Protein AF-A0A3L6TAL3-F1 (afdb_monomer_lite)

Foldseek 3Di:
DDDDDDPDDDDDDDDDDDDDDPPPPPPPPPDPPDPPVVVVVVPVVDDADDQFPLLVVQVVCVVVVNHDLVSLVSSVVSLVVCVVVVRDDPVVSVVVVVVSQVVLVVVPLPPPVLQADQDQPPVRHRDRDNPVRRDDDDDDDQFPPPVPDQPLVRLCPRPVNCVVLVCVDPNSVVVSVVVCVVVVHDPVRD

Sequence (190 aa):
MVAVAACVAVAARGPADLAGARQRRWWPRAEAPTPPHLRREYYRLGTFHGKPSGCLMYDLAHALRKNTNELLWLACVALTDQFVHDRITNERYQAAVMELEQHINGSGNLDPSGFGSVLTLKDGTKIRASKTSRIAYEDEPRLMLLREWSLFDSMLCSSYVATKLKTWSDNGLKKLKLLLARMGFPLADC

Secondary structure (DSSP, 8-state):
------------------------------PPPPPHHHHHHHHHS-----S-HHHHHHHHHHHTT---HHHHHHHHHHHHHHHHTT-S-HHHHHHHHHHHHHHHHHTTTT-GGGS-EEEE-TTS-EEEE------------S-TTTTTS-HHHHHHH-HHHHHHHTTTSHHHHHHHHHHHHHHT--TT--

Radius of gyration: 27.07 Å; chains: 1; bounding box: 73×36×70 Å

InterPro domains:
  IPR003874 CDC45 [PF02724] (38-190)
  IPR003874 CDC45 [PTHR10507] (37-190)

pLDDT: mean 78.03, std 21.26, range [26.97, 96.69]

Structure (mmCIF, N/CA/C/O backbone):
data_AF-A0A3L6TAL3-F1
#
_entry.id   AF-A0A3L6TAL3-F1
#
loop_
_atom_site.group_PDB
_atom_site.id
_atom_site.type_symbol
_atom_site.label_atom_id
_atom_site.label_alt_id
_atom_site.label_comp_id
_atom_site.label_asym_id
_atom_site.label_entity_id
_atom_site.label_seq_id
_atom_site.pdbx_PDB_ins_code
_atom_site.Cartn_x
_atom_site.Cartn_y
_atom_site.Cartn_z
_atom_site.occupancy
_atom_site.B_iso_or_equiv
_atom_site.auth_seq_id
_atom_site.auth_comp_id
_atom_site.auth_asym_id
_atom_site.auth_atom_id
_atom_site.pdbx_PDB_model_num
ATOM 1 N N . MET A 1 1 ? 13.137 25.982 -0.276 1.00 36.00 1 MET A N 1
ATOM 2 C CA . MET A 1 1 ? 14.538 25.750 -0.692 1.00 36.00 1 MET A CA 1
ATOM 3 C C . MET A 1 1 ? 14.731 24.272 -1.005 1.00 36.00 1 MET A C 1
ATOM 5 O O . MET A 1 1 ? 15.165 23.522 -0.146 1.00 36.00 1 MET A O 1
ATOM 9 N N . VAL A 1 2 ? 14.379 23.846 -2.218 1.00 29.77 2 VAL A N 1
ATOM 10 C CA . VAL A 1 2 ? 14.734 22.518 -2.740 1.00 29.77 2 VAL A CA 1
ATOM 11 C C . VAL A 1 2 ? 15.230 22.752 -4.161 1.00 29.77 2 VAL A C 1
ATOM 13 O O . VAL A 1 2 ? 14.466 23.179 -5.022 1.00 29.77 2 VAL A O 1
ATOM 16 N N . ALA A 1 3 ? 16.535 22.592 -4.365 1.00 27.78 3 ALA A N 1
ATOM 17 C CA . ALA A 1 3 ? 17.170 22.732 -5.665 1.00 27.78 3 ALA A CA 1
ATOM 18 C C . ALA A 1 3 ? 16.948 21.439 -6.458 1.00 27.78 3 ALA A C 1
ATOM 20 O O . ALA A 1 3 ? 17.532 20.404 -6.145 1.00 27.78 3 ALA A O 1
ATOM 21 N N . VAL A 1 4 ? 16.087 21.498 -7.473 1.00 31.81 4 VAL A N 1
ATOM 22 C CA . VAL A 1 4 ? 15.941 20.443 -8.481 1.00 31.81 4 VAL A CA 1
ATOM 23 C C . VAL A 1 4 ? 16.904 20.782 -9.614 1.00 31.81 4 VAL A C 1
ATOM 25 O O . VAL A 1 4 ? 16.670 21.709 -10.386 1.00 31.81 4 VAL A O 1
ATOM 28 N N . ALA A 1 5 ? 18.025 20.069 -9.684 1.00 30.75 5 ALA A N 1
ATOM 29 C CA . ALA A 1 5 ? 18.972 20.192 -10.783 1.00 30.75 5 ALA A CA 1
ATOM 30 C C . ALA A 1 5 ? 18.389 19.519 -12.036 1.00 30.75 5 ALA A C 1
ATOM 32 O O . ALA A 1 5 ? 18.498 18.309 -12.226 1.00 30.75 5 ALA A O 1
ATOM 33 N N . ALA A 1 6 ? 17.748 20.316 -12.889 1.00 30.77 6 ALA A N 1
ATOM 34 C CA . ALA A 1 6 ? 17.377 19.927 -14.240 1.00 30.77 6 ALA A CA 1
ATOM 35 C C . ALA A 1 6 ? 18.633 19.921 -15.129 1.00 30.77 6 ALA A C 1
ATOM 37 O O . ALA A 1 6 ? 19.166 20.974 -15.474 1.00 30.77 6 ALA A O 1
ATOM 38 N N . CYS A 1 7 ? 19.117 18.739 -15.514 1.00 26.97 7 CYS A N 1
ATOM 39 C CA . CYS A 1 7 ? 20.084 18.617 -16.604 1.00 26.97 7 CYS A CA 1
ATOM 40 C C . CYS A 1 7 ? 19.349 18.735 -17.944 1.00 26.97 7 CYS A C 1
ATOM 42 O O . CYS A 1 7 ? 18.879 17.746 -18.502 1.00 26.97 7 CYS A O 1
ATOM 44 N N . VAL A 1 8 ? 19.260 19.959 -18.461 1.00 32.16 8 VAL A N 1
ATOM 45 C CA . VAL A 1 8 ? 18.930 20.227 -19.864 1.00 32.16 8 VAL A CA 1
ATOM 46 C C . VAL A 1 8 ? 20.230 20.141 -20.660 1.00 32.16 8 VAL A C 1
ATOM 48 O O . VAL A 1 8 ? 21.059 21.047 -20.616 1.00 32.16 8 VAL A O 1
ATOM 51 N N . ALA A 1 9 ? 20.432 19.039 -21.381 1.00 31.30 9 ALA A N 1
ATOM 52 C CA . ALA A 1 9 ? 21.513 18.935 -22.352 1.00 31.30 9 ALA A CA 1
ATOM 53 C C . ALA A 1 9 ? 21.110 19.682 -23.635 1.00 31.30 9 ALA A C 1
ATOM 55 O O . ALA A 1 9 ? 20.390 19.158 -24.483 1.00 31.30 9 ALA A O 1
ATOM 56 N N . VAL A 1 10 ? 21.567 20.928 -23.760 1.00 32.19 10 VAL A N 1
ATOM 57 C CA . VAL A 1 10 ? 21.543 21.693 -25.012 1.00 32.19 10 VAL A CA 1
ATOM 58 C C . VAL A 1 10 ? 22.648 21.156 -25.921 1.00 32.19 10 VAL A C 1
ATOM 60 O O . VAL A 1 10 ? 23.824 21.220 -25.573 1.00 32.19 10 VAL A O 1
ATOM 63 N N . ALA A 1 11 ? 22.287 20.654 -27.101 1.00 32.69 11 ALA A N 1
ATOM 64 C CA . ALA A 1 11 ? 23.238 20.331 -28.160 1.00 32.69 11 ALA A CA 1
ATOM 65 C C . ALA A 1 11 ? 22.845 21.070 -29.445 1.00 32.69 11 ALA A C 1
ATOM 67 O O . ALA A 1 11 ? 21.882 20.694 -30.111 1.00 32.69 11 ALA A O 1
ATOM 68 N N . ALA A 1 12 ? 23.603 22.106 -29.814 1.00 31.73 12 ALA A N 1
ATOM 69 C CA . ALA A 1 12 ? 23.515 22.716 -31.140 1.00 31.73 12 ALA A CA 1
ATOM 70 C C . ALA A 1 12 ? 24.883 23.229 -31.640 1.00 31.73 12 ALA A C 1
ATOM 72 O O . ALA A 1 12 ? 25.326 24.313 -31.287 1.00 31.73 12 ALA A O 1
ATOM 73 N N . ARG A 1 13 ? 25.497 22.380 -32.480 1.00 33.28 13 ARG A N 1
ATOM 74 C CA . ARG A 1 13 ? 26.279 22.616 -33.718 1.00 33.28 13 ARG A CA 1
ATOM 75 C C . ARG A 1 13 ? 27.410 23.667 -33.745 1.00 33.28 13 ARG A C 1
ATOM 77 O O . ARG A 1 13 ? 27.163 24.861 -33.834 1.00 33.28 13 ARG A O 1
ATOM 84 N N . GLY A 1 14 ? 28.641 23.165 -33.904 1.00 31.80 14 GLY A N 1
ATOM 85 C CA . GLY A 1 14 ? 29.763 23.829 -34.592 1.00 31.80 14 GLY A CA 1
ATOM 86 C C . GLY A 1 14 ? 30.181 23.039 -35.854 1.00 31.80 14 GLY A C 1
ATOM 87 O O . GLY A 1 14 ? 29.781 21.876 -35.973 1.00 31.80 14 GLY A O 1
ATOM 88 N N . PRO A 1 15 ? 30.897 23.659 -36.815 1.00 36.12 15 PRO A N 1
ATOM 89 C CA . PRO A 1 15 ? 30.969 23.218 -38.209 1.00 36.12 15 PRO A CA 1
ATOM 90 C C . PRO A 1 15 ? 31.960 22.076 -38.469 1.00 36.12 15 PRO A C 1
ATOM 92 O O . PRO A 1 15 ? 32.812 21.745 -37.650 1.00 36.12 15 PRO A O 1
ATOM 95 N N . ALA A 1 16 ? 31.771 21.474 -39.643 1.00 45.78 16 ALA A N 1
ATOM 96 C CA . ALA A 1 16 ? 32.536 20.376 -40.205 1.00 45.78 16 ALA A CA 1
ATOM 97 C C . ALA A 1 16 ? 33.996 20.754 -40.477 1.00 45.78 16 ALA A C 1
ATOM 99 O O . ALA A 1 16 ? 34.238 21.804 -41.057 1.00 45.78 16 ALA A O 1
ATOM 100 N N . ASP A 1 17 ? 34.918 19.838 -40.174 1.00 33.59 17 ASP A N 1
ATOM 101 C CA . ASP A 1 17 ? 36.155 19.691 -40.934 1.00 33.59 17 ASP A CA 1
ATOM 102 C C . ASP A 1 17 ? 36.618 18.230 -40.956 1.00 33.59 17 ASP A C 1
ATOM 104 O O . ASP A 1 17 ? 36.557 17.487 -39.973 1.00 33.59 17 ASP A O 1
ATOM 108 N N . LEU A 1 18 ? 37.005 17.817 -42.160 1.00 48.03 18 LEU A N 1
ATOM 109 C CA . LEU A 1 18 ? 37.356 16.469 -42.580 1.00 48.03 18 LEU A CA 1
ATOM 110 C C . LEU A 1 18 ? 38.805 16.153 -42.199 1.00 48.03 18 LEU A C 1
ATOM 112 O O . LEU A 1 18 ? 39.729 16.734 -42.757 1.00 48.03 18 LEU A O 1
ATOM 116 N N . ALA A 1 19 ? 39.019 15.152 -41.347 1.00 36.34 19 ALA A N 1
ATOM 117 C CA . ALA A 1 19 ? 40.277 14.409 -41.327 1.00 36.34 19 ALA A CA 1
ATOM 118 C C . ALA A 1 19 ? 40.052 13.009 -40.750 1.00 36.34 19 ALA A C 1
ATOM 120 O O . ALA A 1 19 ? 39.626 12.836 -39.608 1.00 36.34 19 ALA A O 1
ATOM 121 N N . GLY A 1 20 ? 40.325 11.994 -41.569 1.00 50.16 20 GLY A N 1
ATOM 122 C CA . GLY A 1 20 ? 40.233 10.595 -41.188 1.00 50.16 20 GLY A CA 1
ATOM 123 C C . GLY A 1 20 ? 41.219 10.252 -40.075 1.00 50.16 20 GLY A C 1
ATOM 124 O O . GLY A 1 20 ? 42.413 10.106 -40.311 1.00 50.16 20 GLY A O 1
ATOM 125 N N . ALA A 1 21 ? 40.699 10.041 -38.873 1.00 42.12 21 ALA A N 1
ATOM 126 C CA . ALA A 1 21 ? 41.393 9.354 -37.800 1.00 42.12 21 ALA A CA 1
ATOM 127 C C . ALA A 1 21 ? 40.466 8.253 -37.287 1.00 42.12 21 ALA A C 1
ATOM 129 O O . ALA A 1 21 ? 39.315 8.505 -36.936 1.00 42.12 21 ALA A O 1
ATOM 130 N N . ARG A 1 22 ? 40.952 7.006 -37.278 1.00 44.56 22 ARG A N 1
ATOM 131 C CA . ARG A 1 22 ? 40.245 5.865 -36.686 1.00 44.56 22 ARG A CA 1
ATOM 132 C C . ARG A 1 22 ? 39.859 6.220 -35.251 1.00 44.56 22 ARG A C 1
ATOM 134 O O . ARG A 1 22 ? 40.706 6.184 -34.359 1.00 44.56 22 ARG A O 1
ATOM 141 N N . GLN A 1 23 ? 38.581 6.525 -35.044 1.00 46.44 23 GLN A N 1
ATOM 142 C CA . GLN A 1 23 ? 37.981 6.721 -33.734 1.00 46.44 23 GLN A CA 1
ATOM 143 C C . GLN A 1 23 ? 38.086 5.386 -32.994 1.00 46.44 23 GLN A C 1
ATOM 145 O O . GLN A 1 23 ? 37.237 4.503 -33.126 1.00 46.44 23 GLN A O 1
ATOM 150 N N . ARG A 1 24 ? 39.170 5.193 -32.236 1.00 39.53 24 ARG A N 1
ATOM 151 C CA . ARG A 1 24 ? 39.189 4.173 -31.191 1.00 39.53 24 ARG A CA 1
ATOM 152 C C . ARG A 1 24 ? 37.996 4.515 -30.314 1.00 39.53 24 ARG A C 1
ATOM 154 O O . ARG A 1 24 ? 37.961 5.588 -29.721 1.00 39.53 24 ARG A O 1
ATOM 161 N N . ARG A 1 25 ? 36.974 3.662 -30.345 1.00 43.41 25 ARG A N 1
ATOM 162 C CA . ARG A 1 25 ? 35.797 3.761 -29.490 1.00 43.41 25 ARG A CA 1
ATOM 163 C C . ARG A 1 25 ? 36.321 3.780 -28.060 1.00 43.41 25 ARG A C 1
ATOM 165 O O . ARG A 1 25 ? 36.714 2.742 -27.538 1.00 43.41 25 ARG A O 1
ATOM 172 N N . TRP A 1 26 ? 36.426 4.975 -27.487 1.00 28.64 26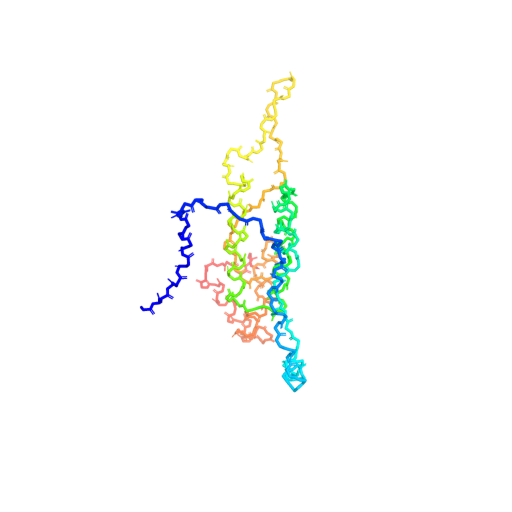 TRP A N 1
ATOM 173 C CA . TRP A 1 26 ? 36.784 5.180 -26.097 1.00 28.64 26 TRP A CA 1
ATOM 174 C C . TRP A 1 26 ? 35.672 4.525 -25.287 1.00 28.64 26 TRP A C 1
ATOM 176 O O . TRP A 1 26 ? 34.604 5.103 -25.103 1.00 28.64 26 TRP A O 1
ATOM 186 N N . TRP A 1 27 ? 35.876 3.275 -24.876 1.00 46.50 27 TRP A N 1
ATOM 187 C CA . TRP A 1 27 ? 35.130 2.764 -23.743 1.00 46.50 27 TRP A CA 1
ATOM 188 C C . TRP A 1 27 ? 35.528 3.662 -22.569 1.00 46.50 27 TRP A C 1
ATOM 190 O O . TRP A 1 27 ? 36.738 3.819 -22.352 1.00 46.50 27 TRP A O 1
ATOM 200 N N . PRO A 1 28 ? 34.582 4.323 -21.876 1.00 52.59 28 PRO A N 1
ATOM 201 C CA . PRO A 1 28 ? 34.926 5.089 -20.690 1.00 52.59 28 PRO A CA 1
ATOM 202 C C . PRO A 1 28 ? 35.757 4.177 -19.793 1.00 52.59 28 PRO A C 1
ATOM 204 O O . PRO A 1 28 ? 35.388 3.028 -19.546 1.00 52.59 28 PRO A O 1
ATOM 207 N N . ARG A 1 29 ? 36.954 4.663 -19.451 1.00 53.88 29 ARG A N 1
ATOM 208 C CA . ARG A 1 29 ? 37.953 3.967 -18.643 1.00 53.88 29 ARG A CA 1
ATOM 209 C C . ARG A 1 29 ? 37.221 3.233 -17.526 1.00 53.88 29 ARG A C 1
ATOM 211 O O . ARG A 1 29 ? 36.522 3.888 -16.760 1.00 53.88 29 ARG A O 1
ATOM 218 N N . ALA A 1 30 ? 37.350 1.903 -17.498 1.00 60.25 30 ALA A N 1
ATOM 219 C CA . ALA A 1 30 ? 36.767 1.078 -16.453 1.00 60.25 30 ALA A CA 1
ATOM 220 C C . ALA A 1 30 ? 37.072 1.743 -15.110 1.00 60.25 30 ALA A C 1
ATOM 222 O O . ALA A 1 30 ? 38.236 2.028 -14.808 1.00 60.25 30 ALA A O 1
ATOM 223 N N . GLU A 1 31 ? 36.010 2.083 -14.390 1.00 63.47 31 GLU A N 1
ATOM 224 C CA . GLU A 1 31 ? 36.067 2.660 -13.057 1.00 63.47 31 GLU A CA 1
ATOM 225 C C . GLU A 1 31 ? 37.071 1.839 -12.239 1.00 63.47 31 GLU A C 1
ATOM 227 O O . GLU A 1 31 ? 37.058 0.605 -12.309 1.00 63.47 31 GLU A O 1
ATOM 232 N N . ALA A 1 32 ? 38.022 2.507 -11.574 1.00 69.00 32 ALA A N 1
ATOM 233 C CA . ALA A 1 32 ? 39.081 1.815 -10.844 1.00 69.00 32 ALA A CA 1
ATOM 234 C C . ALA A 1 32 ? 38.453 0.738 -9.939 1.00 69.00 32 ALA A C 1
ATOM 236 O O . ALA A 1 32 ? 37.434 1.020 -9.301 1.00 69.00 32 ALA A O 1
ATOM 237 N N . PRO A 1 33 ? 39.002 -0.494 -9.895 1.00 72.94 33 PRO A N 1
ATOM 238 C CA . PRO A 1 33 ? 38.367 -1.592 -9.182 1.00 72.94 33 PRO A CA 1
ATOM 239 C C . PRO A 1 33 ? 38.125 -1.181 -7.733 1.00 72.94 33 PRO A C 1
ATOM 241 O O . PRO A 1 33 ? 39.056 -0.765 -7.038 1.00 72.94 33 PRO A O 1
ATOM 244 N N . THR A 1 34 ? 36.868 -1.275 -7.293 1.00 76.12 34 THR A N 1
ATOM 245 C CA . THR A 1 34 ? 36.487 -0.881 -5.938 1.00 76.12 34 THR A CA 1
ATOM 246 C C . THR A 1 34 ? 37.364 -1.626 -4.930 1.00 76.12 34 THR A C 1
ATOM 248 O O . THR A 1 34 ? 37.476 -2.861 -5.001 1.00 76.12 34 THR A O 1
ATOM 251 N N . PRO A 1 35 ? 38.017 -0.904 -3.999 1.00 85.00 35 PRO A N 1
ATOM 252 C CA . PRO A 1 35 ? 38.879 -1.520 -3.008 1.00 85.00 35 PRO A CA 1
ATOM 253 C C . PRO A 1 35 ? 38.191 -2.707 -2.311 1.00 85.00 35 PRO A C 1
ATOM 255 O O . PRO A 1 35 ? 37.005 -2.630 -1.975 1.00 85.00 35 PRO A O 1
ATOM 258 N N . PRO A 1 36 ? 38.895 -3.830 -2.074 1.00 83.56 36 PRO A N 1
ATOM 259 C CA . PRO A 1 36 ? 38.282 -5.053 -1.551 1.00 83.56 36 PRO A CA 1
ATOM 260 C C . PRO A 1 36 ? 37.621 -4.862 -0.178 1.00 83.56 36 PRO A C 1
ATOM 262 O O . PRO A 1 36 ? 36.653 -5.557 0.130 1.00 83.56 36 PRO A O 1
ATOM 265 N N . HIS A 1 37 ? 38.091 -3.897 0.618 1.00 86.38 37 HIS A N 1
ATOM 266 C CA . HIS A 1 37 ? 37.465 -3.537 1.888 1.00 86.38 37 HIS A CA 1
ATOM 267 C C . HIS A 1 37 ? 36.075 -2.905 1.699 1.00 86.38 37 HIS A C 1
ATOM 269 O O . HIS A 1 37 ? 35.150 -3.316 2.391 1.00 86.38 37 HIS A O 1
ATOM 275 N N . LEU A 1 38 ? 35.886 -2.027 0.704 1.00 89.56 38 LEU A N 1
ATOM 276 C CA . LEU A 1 38 ? 34.592 -1.392 0.406 1.00 89.56 38 LEU A CA 1
ATOM 277 C C . LEU A 1 38 ? 33.541 -2.403 -0.066 1.00 89.56 38 LEU A C 1
ATOM 279 O O . LEU A 1 38 ? 32.391 -2.345 0.356 1.00 89.56 38 LEU A O 1
ATOM 283 N N . ARG A 1 39 ? 33.929 -3.387 -0.890 1.00 86.88 39 ARG A N 1
ATOM 284 C CA . ARG A 1 39 ? 33.017 -4.482 -1.279 1.00 86.88 39 ARG A CA 1
ATOM 285 C C . ARG A 1 39 ? 32.582 -5.301 -0.068 1.00 86.88 39 ARG A C 1
ATOM 287 O O . ARG A 1 39 ? 31.410 -5.638 0.067 1.00 86.88 39 ARG A O 1
ATOM 294 N N . ARG A 1 40 ? 33.527 -5.617 0.821 1.00 88.88 40 ARG A N 1
ATOM 295 C CA . ARG A 1 40 ? 33.248 -6.374 2.046 1.00 88.88 40 ARG A CA 1
ATOM 296 C C . ARG A 1 40 ? 32.335 -5.601 2.994 1.00 88.88 40 ARG A C 1
ATOM 298 O O . ARG A 1 40 ? 31.490 -6.211 3.635 1.00 88.88 40 ARG A O 1
ATOM 305 N N . GLU A 1 41 ? 32.507 -4.289 3.078 1.00 91.19 41 GLU A N 1
ATOM 306 C CA . GLU A 1 41 ? 31.658 -3.402 3.870 1.00 91.19 41 GLU A CA 1
ATOM 307 C C . GLU A 1 41 ? 30.245 -3.305 3.289 1.00 91.19 41 GLU A C 1
ATOM 309 O O . GLU A 1 41 ? 29.282 -3.494 4.024 1.00 91.19 41 GLU A O 1
ATOM 314 N N . TYR A 1 42 ? 30.110 -3.164 1.967 1.00 89.31 42 TYR A N 1
ATOM 315 C CA . TYR A 1 42 ? 28.812 -3.181 1.288 1.00 89.31 42 TYR A CA 1
ATOM 316 C C . TYR A 1 42 ? 28.014 -4.462 1.579 1.00 89.31 42 TYR A C 1
ATOM 318 O O . TYR A 1 42 ? 26.873 -4.392 2.026 1.00 89.31 42 TYR A O 1
ATOM 326 N N . TYR A 1 43 ? 28.621 -5.642 1.410 1.00 90.75 43 TYR A N 1
ATOM 327 C CA . TYR A 1 43 ? 27.936 -6.914 1.683 1.00 90.75 43 TYR A CA 1
ATOM 328 C C . TYR A 1 43 ? 27.688 -7.179 3.180 1.00 90.75 43 TYR A C 1
ATOM 330 O O . TYR A 1 43 ? 26.919 -8.077 3.516 1.00 90.75 43 TYR A O 1
ATOM 338 N N . ARG A 1 44 ? 28.302 -6.409 4.091 1.00 94.44 44 ARG A N 1
ATOM 339 C CA . ARG A 1 44 ? 28.007 -6.461 5.534 1.00 94.44 44 ARG A CA 1
ATOM 340 C C . ARG A 1 44 ? 26.759 -5.673 5.929 1.00 94.44 44 ARG A C 1
ATOM 342 O O . ARG A 1 44 ? 26.261 -5.896 7.026 1.00 94.44 44 ARG A O 1
ATOM 349 N N . LEU A 1 45 ? 26.251 -4.789 5.068 1.00 91.69 45 LEU A N 1
ATOM 350 C CA . LEU A 1 45 ? 25.070 -3.966 5.359 1.00 91.69 45 LEU A CA 1
ATOM 351 C C . LEU A 1 45 ? 23.776 -4.790 5.488 1.00 91.69 45 LEU A C 1
ATOM 353 O O . LEU A 1 45 ? 22.807 -4.303 6.060 1.00 91.69 45 LEU A O 1
ATOM 357 N N . GLY A 1 46 ? 23.769 -6.037 5.006 1.00 89.94 46 GLY A N 1
ATOM 358 C CA . GLY A 1 46 ? 22.637 -6.956 5.111 1.00 89.94 46 GLY A CA 1
ATOM 359 C C . GLY A 1 46 ? 21.833 -7.070 3.818 1.00 89.94 46 GLY A C 1
ATOM 360 O O . GLY A 1 46 ? 22.318 -6.767 2.728 1.00 89.94 46 GLY A O 1
ATOM 361 N N . THR A 1 47 ? 20.605 -7.570 3.937 1.00 91.00 47 THR A N 1
ATOM 362 C CA . THR A 1 47 ? 19.702 -7.801 2.805 1.00 91.00 47 THR A CA 1
ATOM 363 C C . THR A 1 47 ? 18.679 -6.683 2.696 1.00 91.00 47 THR A C 1
ATOM 365 O O . THR A 1 47 ? 18.045 -6.322 3.685 1.00 91.00 47 THR A O 1
ATOM 368 N N . PHE A 1 48 ? 18.469 -6.190 1.480 1.00 89.62 48 PHE A N 1
ATOM 369 C CA . PHE A 1 48 ? 17.509 -5.131 1.187 1.00 89.62 48 PHE A CA 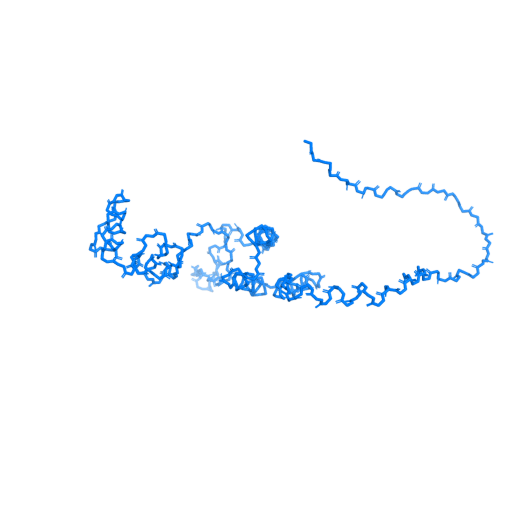1
ATOM 370 C C . PHE A 1 48 ? 16.621 -5.540 0.018 1.00 89.62 48 PHE A C 1
ATOM 372 O O . PHE A 1 48 ? 17.038 -6.305 -0.854 1.00 89.62 48 PHE A O 1
ATOM 379 N N . HIS A 1 49 ? 15.411 -4.991 -0.021 1.00 92.00 49 HIS A N 1
ATOM 380 C CA . HIS A 1 49 ? 14.503 -5.152 -1.148 1.00 92.00 49 HIS A CA 1
ATOM 381 C C . HIS A 1 49 ? 14.530 -3.902 -2.034 1.00 92.00 49 HIS A C 1
ATOM 383 O O . HIS A 1 49 ? 14.548 -2.770 -1.550 1.00 92.00 49 HIS A O 1
ATOM 389 N N . GLY A 1 50 ? 14.581 -4.125 -3.347 1.00 91.00 50 GLY A N 1
ATOM 390 C CA . GLY A 1 50 ? 14.493 -3.078 -4.364 1.00 91.00 50 GLY A CA 1
ATOM 391 C C . GLY A 1 50 ? 13.077 -2.933 -4.924 1.00 91.00 50 GLY A C 1
ATOM 392 O O . GLY A 1 50 ? 12.113 -3.395 -4.317 1.00 91.00 50 GLY A O 1
ATOM 393 N N . LYS A 1 51 ? 12.967 -2.322 -6.114 1.00 92.44 51 LYS A N 1
ATOM 394 C CA . LYS A 1 51 ? 11.700 -2.218 -6.860 1.00 92.44 51 LYS A CA 1
ATOM 395 C C . LYS A 1 51 ? 11.082 -3.621 -7.037 1.00 92.44 51 LYS A C 1
ATOM 397 O O . LYS A 1 51 ? 11.828 -4.553 -7.353 1.00 92.44 51 LYS A O 1
ATOM 402 N N . PRO A 1 52 ? 9.761 -3.796 -6.848 1.00 95.56 52 PRO A N 1
ATOM 403 C CA . PRO A 1 52 ? 9.113 -5.082 -7.063 1.00 95.56 52 PRO A CA 1
ATOM 404 C C . PRO A 1 52 ? 9.365 -5.611 -8.475 1.00 95.56 52 PRO A C 1
ATOM 406 O O . PRO A 1 52 ? 9.234 -4.877 -9.457 1.00 95.56 52 PRO A O 1
ATOM 409 N N . SER A 1 53 ? 9.670 -6.906 -8.589 1.00 94.94 53 SER A N 1
ATOM 410 C CA . SER A 1 53 ? 9.940 -7.546 -9.882 1.00 94.94 53 SER A CA 1
ATOM 411 C C . SER A 1 53 ? 8.765 -7.412 -10.854 1.00 94.94 53 SER A C 1
ATOM 413 O O . SER A 1 53 ? 8.989 -7.235 -12.046 1.00 94.94 53 SER A O 1
ATOM 415 N N . GLY A 1 54 ? 7.521 -7.434 -10.358 1.00 95.50 54 GLY A N 1
ATOM 416 C CA . GLY A 1 54 ? 6.325 -7.232 -11.184 1.00 95.50 54 GLY A CA 1
ATOM 417 C C . GLY A 1 54 ? 6.290 -5.858 -11.858 1.00 95.50 54 GLY A C 1
ATOM 418 O O . GLY A 1 54 ? 5.998 -5.774 -13.047 1.00 95.50 54 GLY A O 1
ATOM 419 N N . CYS A 1 55 ? 6.683 -4.798 -11.143 1.00 95.38 55 CYS A N 1
ATOM 420 C CA . CYS A 1 55 ? 6.781 -3.455 -11.716 1.00 95.38 55 CYS A CA 1
ATOM 421 C C . CYS A 1 55 ? 7.876 -3.387 -12.789 1.00 95.38 55 CYS A C 1
ATOM 423 O O . CYS A 1 55 ? 7.624 -2.891 -13.877 1.00 95.38 55 CYS A O 1
ATOM 425 N N . LEU A 1 56 ? 9.054 -3.976 -12.541 1.00 95.25 56 LEU A N 1
ATOM 426 C CA . LEU A 1 56 ? 10.132 -4.033 -13.541 1.00 95.25 56 LEU A CA 1
ATOM 427 C C . LEU A 1 56 ? 9.717 -4.780 -14.818 1.00 95.25 56 LEU A C 1
ATOM 429 O O . LEU A 1 56 ? 10.058 -4.365 -15.926 1.00 95.25 56 LEU A O 1
ATOM 433 N N . MET A 1 57 ? 8.987 -5.890 -14.674 1.00 95.81 57 MET A N 1
ATOM 434 C CA . MET A 1 57 ? 8.470 -6.645 -15.819 1.00 95.81 57 MET A CA 1
ATOM 435 C C . MET A 1 57 ? 7.424 -5.844 -16.596 1.00 95.81 57 MET A C 1
ATOM 437 O O . MET A 1 57 ? 7.413 -5.892 -17.827 1.00 95.81 57 MET A O 1
ATOM 441 N N . TYR A 1 58 ? 6.576 -5.084 -15.899 1.00 95.75 58 TYR A N 1
ATOM 442 C CA . TYR A 1 58 ? 5.618 -4.195 -16.543 1.00 95.75 58 TYR A CA 1
ATOM 443 C C . TYR A 1 58 ? 6.311 -3.053 -17.297 1.00 95.75 58 TYR A C 1
ATOM 445 O O . TYR A 1 58 ? 5.973 -2.817 -18.455 1.00 95.75 58 TYR A O 1
ATOM 453 N N . ASP A 1 59 ? 7.325 -2.415 -16.708 1.00 94.69 59 ASP A N 1
ATOM 454 C CA . ASP A 1 59 ? 8.112 -1.360 -17.364 1.00 94.69 59 ASP A CA 1
ATOM 455 C C . ASP A 1 59 ? 8.744 -1.873 -18.665 1.00 94.69 59 ASP A C 1
ATOM 457 O O . ASP A 1 59 ? 8.693 -1.216 -19.709 1.00 94.69 59 ASP A O 1
ATOM 461 N N . LEU A 1 60 ? 9.286 -3.095 -18.630 1.00 96.06 60 LEU A N 1
ATOM 462 C CA . LEU A 1 60 ? 9.835 -3.766 -19.806 1.00 96.06 60 LEU A CA 1
ATOM 463 C C . LEU A 1 60 ? 8.751 -4.049 -20.856 1.00 96.06 60 LEU A C 1
ATOM 465 O O . LEU A 1 60 ? 8.948 -3.765 -22.039 1.00 96.06 60 LEU A O 1
ATOM 469 N N . ALA A 1 61 ? 7.592 -4.571 -20.450 1.00 95.25 61 ALA A N 1
ATOM 470 C CA . ALA A 1 61 ? 6.471 -4.813 -21.358 1.00 95.25 61 ALA A CA 1
ATOM 471 C C . ALA A 1 61 ? 5.950 -3.509 -21.984 1.00 95.25 61 ALA A C 1
ATOM 473 O O . ALA A 1 61 ? 5.631 -3.474 -23.176 1.00 95.25 61 ALA A O 1
ATOM 474 N N . HIS A 1 62 ? 5.916 -2.424 -21.208 1.00 93.69 62 HIS A N 1
ATOM 475 C CA . HIS A 1 62 ? 5.538 -1.094 -21.665 1.00 93.69 62 HIS A CA 1
ATOM 476 C C . HIS A 1 62 ? 6.544 -0.532 -22.678 1.00 93.69 62 HIS A C 1
ATOM 478 O O . HIS A 1 62 ? 6.135 -0.040 -23.734 1.00 93.69 62 HIS A O 1
ATOM 484 N N . ALA A 1 63 ? 7.848 -0.686 -22.424 1.00 94.88 63 ALA A N 1
ATOM 485 C CA . ALA A 1 63 ? 8.905 -0.308 -23.364 1.00 94.88 63 ALA A CA 1
ATOM 486 C C . ALA A 1 63 ? 8.808 -1.080 -24.693 1.00 94.88 63 ALA A C 1
ATOM 488 O O . ALA A 1 63 ? 9.026 -0.511 -25.762 1.00 94.88 63 ALA A O 1
ATOM 489 N N . LEU A 1 64 ? 8.407 -2.354 -24.643 1.00 95.69 64 LEU A N 1
ATOM 490 C CA . LEU A 1 64 ? 8.164 -3.192 -25.824 1.00 95.69 64 LEU A CA 1
ATOM 491 C C . LEU A 1 64 ? 6.792 -2.966 -26.482 1.00 95.69 64 LEU A C 1
ATOM 493 O O . LEU A 1 64 ? 6.478 -3.657 -27.452 1.00 95.69 64 LEU A O 1
ATOM 497 N N . ARG A 1 65 ? 5.970 -2.034 -25.971 1.00 90.19 65 ARG A N 1
ATOM 498 C CA . ARG A 1 65 ? 4.582 -1.781 -26.417 1.00 90.19 65 ARG A CA 1
ATOM 499 C C . ARG A 1 65 ? 3.681 -3.026 -26.371 1.00 90.19 65 ARG A C 1
ATOM 501 O O . ARG A 1 65 ? 2.752 -3.159 -27.162 1.00 90.19 65 ARG A O 1
ATOM 508 N N . LYS A 1 66 ? 3.957 -3.941 -25.440 1.00 90.81 66 LYS A N 1
ATOM 509 C CA . LYS A 1 66 ? 3.185 -5.167 -25.174 1.00 90.81 66 LYS A CA 1
ATOM 510 C C . LYS A 1 66 ? 2.537 -5.129 -23.785 1.00 90.81 66 LYS A C 1
ATOM 512 O O . LYS A 1 66 ? 2.411 -6.158 -23.129 1.00 90.81 66 LYS A O 1
ATOM 517 N N . ASN A 1 67 ? 2.171 -3.943 -23.304 1.00 86.38 67 ASN A N 1
ATOM 518 C CA . ASN A 1 67 ? 1.528 -3.783 -22.006 1.00 86.38 67 ASN A CA 1
ATOM 519 C C . ASN A 1 67 ? 0.050 -4.191 -22.076 1.00 86.38 67 ASN A C 1
ATOM 521 O O . ASN A 1 67 ? -0.736 -3.609 -22.819 1.00 86.38 67 ASN A O 1
ATOM 525 N N . THR A 1 68 ? -0.326 -5.188 -21.280 1.00 89.12 68 THR A N 1
ATOM 526 C CA . THR A 1 68 ? -1.714 -5.628 -21.099 1.00 89.12 68 THR A CA 1
ATOM 527 C C . THR A 1 68 ? -2.217 -5.217 -19.717 1.00 89.12 68 THR A C 1
ATOM 529 O O . THR A 1 68 ? -1.423 -4.955 -18.810 1.00 89.12 68 THR A O 1
ATOM 532 N N . ASN A 1 69 ? -3.541 -5.180 -19.539 1.00 89.00 69 ASN A N 1
ATOM 533 C CA . ASN A 1 69 ? -4.123 -4.839 -18.240 1.00 89.00 69 ASN A CA 1
ATOM 534 C C . ASN A 1 69 ? -3.812 -5.900 -17.168 1.00 89.00 69 ASN A C 1
ATOM 536 O O . ASN A 1 69 ? -3.614 -5.586 -16.002 1.00 89.00 69 ASN A O 1
ATOM 540 N N . GLU A 1 70 ? -3.674 -7.161 -17.579 1.00 90.31 70 GLU A N 1
ATOM 541 C CA . GLU A 1 70 ? -3.248 -8.253 -16.700 1.00 90.31 70 GLU A CA 1
ATOM 542 C C . GLU A 1 70 ? -1.835 -8.026 -16.151 1.00 90.31 70 GLU A C 1
ATOM 544 O O . GLU A 1 70 ? -1.606 -8.187 -14.956 1.00 90.31 70 GLU A O 1
ATOM 549 N N . LEU A 1 71 ? -0.889 -7.594 -16.994 1.00 92.56 71 LEU A N 1
ATOM 550 C CA . LEU A 1 71 ? 0.470 -7.281 -16.546 1.00 92.56 71 LEU A CA 1
ATOM 551 C C . LEU A 1 71 ? 0.490 -6.077 -15.597 1.00 92.56 71 LEU A C 1
ATOM 553 O O . LEU A 1 71 ? 1.263 -6.073 -14.640 1.00 92.56 71 LEU A O 1
ATOM 557 N N . LEU A 1 72 ? -0.369 -5.081 -15.841 1.00 92.50 72 LEU A N 1
ATOM 558 C CA . LEU A 1 72 ? -0.530 -3.931 -14.949 1.00 92.50 72 LEU A CA 1
ATOM 559 C C . LEU A 1 72 ? -1.069 -4.370 -13.581 1.00 92.50 72 LEU A C 1
ATOM 561 O O . LEU A 1 72 ? -0.511 -3.997 -12.552 1.00 92.50 72 LEU A O 1
ATOM 565 N N . TRP A 1 73 ? -2.087 -5.233 -13.566 1.00 93.50 73 TRP A N 1
ATOM 566 C CA . TRP A 1 73 ? -2.630 -5.801 -12.333 1.00 93.50 73 TRP A CA 1
ATOM 567 C C . TRP A 1 73 ? -1.585 -6.602 -11.553 1.00 93.50 73 TRP A C 1
ATOM 569 O O . TRP A 1 73 ? -1.422 -6.407 -10.350 1.00 93.50 73 TRP A O 1
ATOM 579 N N . LEU A 1 74 ? -0.821 -7.463 -12.231 1.00 94.81 74 LEU A N 1
ATOM 580 C CA . LEU A 1 74 ? 0.251 -8.237 -11.598 1.00 94.81 74 LEU A CA 1
ATOM 581 C C . LEU A 1 74 ? 1.342 -7.335 -11.000 1.00 94.81 74 LEU A C 1
ATOM 583 O O . LEU A 1 74 ? 1.900 -7.668 -9.954 1.00 94.81 74 LEU A O 1
ATOM 587 N N . ALA A 1 75 ? 1.623 -6.181 -11.613 1.00 96.19 75 ALA A N 1
ATOM 588 C CA . ALA A 1 75 ? 2.522 -5.186 -11.034 1.00 96.19 75 ALA A CA 1
ATOM 589 C C . ALA A 1 75 ? 1.946 -4.566 -9.748 1.00 96.19 75 ALA A C 1
ATOM 591 O O . ALA A 1 75 ? 2.669 -4.472 -8.754 1.00 96.19 75 ALA A O 1
ATOM 592 N N . CYS A 1 76 ? 0.653 -4.218 -9.726 1.00 95.00 76 CYS A N 1
ATOM 593 C CA . CYS A 1 76 ? -0.035 -3.749 -8.517 1.00 95.00 76 CYS A CA 1
ATOM 594 C C . CYS A 1 76 ? 0.012 -4.797 -7.390 1.00 95.00 76 CYS A C 1
ATOM 596 O O . CYS A 1 76 ? 0.337 -4.469 -6.246 1.00 95.00 76 CYS A O 1
ATOM 598 N N . VAL A 1 77 ? -0.246 -6.070 -7.706 1.00 95.62 77 VAL A N 1
ATOM 599 C CA . VAL A 1 77 ? -0.177 -7.178 -6.736 1.00 95.62 77 VAL A CA 1
ATOM 600 C C . VAL A 1 77 ? 1.248 -7.361 -6.202 1.00 95.62 77 VAL A C 1
ATOM 602 O O . VAL A 1 77 ? 1.445 -7.499 -5.000 1.00 95.62 77 VAL A O 1
ATOM 605 N N . ALA A 1 78 ? 2.269 -7.299 -7.059 1.00 96.69 78 ALA A N 1
ATOM 606 C CA . ALA A 1 78 ? 3.660 -7.418 -6.617 1.00 96.69 78 ALA A CA 1
ATOM 607 C C . ALA A 1 78 ? 4.103 -6.250 -5.716 1.00 96.69 78 ALA A C 1
ATOM 609 O O . ALA A 1 78 ? 4.868 -6.451 -4.770 1.00 96.69 78 ALA A O 1
ATOM 610 N N . LEU A 1 79 ? 3.638 -5.029 -6.002 1.00 96.38 79 LEU A N 1
ATOM 611 C CA . LEU A 1 79 ? 3.916 -3.860 -5.169 1.00 96.38 79 LEU A CA 1
ATOM 612 C C . LEU A 1 79 ? 3.242 -3.977 -3.798 1.00 96.38 79 LEU A C 1
ATOM 614 O O . LEU A 1 79 ? 3.875 -3.725 -2.772 1.00 96.38 79 LEU A O 1
ATOM 618 N N . THR A 1 80 ? 1.972 -4.381 -3.780 1.00 94.38 80 THR A N 1
ATOM 619 C CA . THR A 1 80 ? 1.211 -4.565 -2.538 1.00 94.38 80 THR A CA 1
ATOM 620 C C . THR A 1 80 ? 1.742 -5.730 -1.704 1.00 94.38 80 THR A C 1
ATOM 622 O O . THR A 1 80 ? 1.818 -5.587 -0.488 1.00 94.38 80 THR A O 1
ATOM 625 N N . ASP A 1 81 ? 2.223 -6.820 -2.315 1.00 95.12 81 ASP A N 1
ATOM 626 C CA . ASP A 1 81 ? 2.910 -7.912 -1.605 1.00 95.12 81 ASP A CA 1
ATOM 627 C C . ASP A 1 81 ? 4.119 -7.400 -0.815 1.00 95.12 81 ASP A C 1
ATOM 629 O O . ASP A 1 81 ? 4.230 -7.636 0.389 1.00 95.12 81 ASP A O 1
ATOM 633 N N . GLN A 1 82 ? 5.016 -6.651 -1.464 1.00 95.06 82 GLN A N 1
ATOM 634 C CA . GLN A 1 82 ? 6.177 -6.087 -0.773 1.00 95.06 82 GLN A CA 1
ATOM 635 C C . GLN A 1 82 ? 5.774 -5.121 0.340 1.00 95.06 82 GLN A C 1
ATOM 637 O O . GLN A 1 82 ? 6.453 -5.049 1.366 1.00 95.06 82 GLN A O 1
ATOM 642 N N . PHE A 1 83 ? 4.684 -4.386 0.128 1.00 93.50 83 PHE A N 1
ATOM 643 C CA . PHE A 1 83 ? 4.172 -3.430 1.089 1.00 93.50 83 PHE A CA 1
ATOM 644 C C . PHE A 1 83 ? 3.592 -4.100 2.342 1.00 93.50 83 PHE A C 1
ATOM 646 O O . PHE A 1 83 ? 3.929 -3.710 3.455 1.00 93.50 83 PHE A O 1
ATOM 653 N N . VAL A 1 84 ? 2.765 -5.135 2.171 1.00 91.62 84 VAL A N 1
ATOM 654 C CA . VAL A 1 84 ? 2.147 -5.890 3.275 1.00 91.62 84 VAL A CA 1
ATOM 655 C C . VAL A 1 84 ? 3.194 -6.631 4.109 1.00 91.62 84 VAL A C 1
ATOM 657 O O . VAL A 1 84 ? 3.034 -6.758 5.318 1.00 91.62 84 VAL A O 1
ATOM 660 N N . HIS A 1 85 ? 4.284 -7.080 3.485 1.00 92.19 85 HIS A N 1
ATOM 661 C CA . HIS A 1 85 ? 5.392 -7.748 4.171 1.00 92.19 85 HIS A CA 1
ATOM 662 C C . HIS A 1 85 ? 6.429 -6.784 4.776 1.00 92.19 85 HIS A C 1
ATOM 664 O O . HIS A 1 85 ? 7.519 -7.232 5.133 1.00 92.19 85 HIS A O 1
ATOM 670 N N . ASP A 1 86 ? 6.141 -5.477 4.840 1.00 92.06 86 ASP A N 1
ATOM 671 C CA . ASP A 1 86 ? 7.043 -4.435 5.359 1.00 92.06 86 ASP A CA 1
ATOM 672 C C . ASP A 1 86 ? 8.449 -4.448 4.711 1.00 92.06 86 ASP A C 1
ATOM 674 O O . ASP A 1 86 ? 9.444 -4.019 5.298 1.00 92.06 86 ASP A O 1
ATOM 678 N N . ARG A 1 87 ? 8.556 -4.933 3.464 1.00 93.25 87 ARG A N 1
ATOM 679 C CA . ARG A 1 87 ? 9.829 -5.012 2.718 1.00 93.25 87 ARG A CA 1
ATOM 680 C C . ARG A 1 87 ? 10.230 -3.676 2.101 1.00 93.25 87 ARG A C 1
ATOM 682 O O . ARG A 1 87 ? 11.393 -3.487 1.747 1.00 93.25 87 ARG A O 1
ATOM 689 N N . ILE A 1 88 ? 9.272 -2.764 1.951 1.00 94.19 88 ILE A N 1
ATOM 690 C CA . ILE A 1 88 ? 9.465 -1.421 1.403 1.00 94.19 88 ILE A CA 1
ATOM 691 C C . ILE A 1 88 ? 8.897 -0.369 2.354 1.00 94.19 88 ILE A C 1
ATOM 693 O O . ILE A 1 88 ? 7.915 -0.599 3.056 1.00 94.19 88 ILE A O 1
ATOM 697 N N . THR A 1 89 ? 9.511 0.813 2.365 1.00 93.56 89 THR A N 1
ATOM 698 C CA . THR A 1 89 ? 9.015 1.942 3.157 1.00 93.56 89 THR A CA 1
ATOM 699 C C . THR A 1 89 ? 7.746 2.529 2.544 1.00 93.56 89 THR A C 1
ATOM 701 O O . THR A 1 89 ? 7.515 2.421 1.337 1.00 93.56 89 THR A O 1
ATOM 704 N N . ASN A 1 90 ? 6.945 3.216 3.366 1.00 92.19 90 ASN A N 1
ATOM 705 C CA . ASN A 1 90 ? 5.742 3.912 2.898 1.00 92.19 90 ASN A CA 1
ATOM 706 C C . ASN A 1 90 ? 6.069 4.910 1.773 1.00 92.19 90 ASN A C 1
ATOM 708 O O . ASN A 1 90 ? 5.402 4.910 0.750 1.00 92.19 90 ASN A O 1
ATOM 712 N N . GLU A 1 91 ? 7.161 5.667 1.900 1.00 94.69 91 GLU A N 1
ATOM 713 C CA . GLU A 1 91 ? 7.613 6.618 0.873 1.00 94.69 91 GLU A CA 1
ATOM 714 C C . GLU A 1 91 ? 7.873 5.949 -0.485 1.00 94.69 91 GLU A C 1
ATOM 716 O O . GLU A 1 91 ? 7.425 6.439 -1.520 1.00 94.69 91 GLU A O 1
ATOM 721 N N . ARG A 1 92 ? 8.560 4.797 -0.491 1.00 94.25 92 ARG A N 1
ATOM 722 C CA . ARG A 1 92 ? 8.836 4.041 -1.724 1.00 94.25 92 ARG A CA 1
ATOM 723 C C . ARG A 1 92 ? 7.566 3.443 -2.317 1.00 94.25 92 ARG A C 1
ATOM 725 O O . ARG A 1 92 ? 7.435 3.409 -3.536 1.00 94.25 92 ARG A O 1
ATOM 732 N N . TYR A 1 93 ? 6.647 2.993 -1.467 1.00 94.56 93 TYR A N 1
ATOM 733 C CA . TYR A 1 93 ? 5.340 2.512 -1.897 1.00 94.56 93 TYR A CA 1
ATOM 734 C C . TYR A 1 93 ? 4.535 3.620 -2.576 1.00 94.56 93 TYR A C 1
ATOM 736 O O . TYR A 1 93 ? 4.099 3.426 -3.703 1.00 94.56 93 TYR A O 1
ATOM 744 N N . GLN A 1 94 ? 4.417 4.796 -1.952 1.00 94.44 94 GLN A N 1
ATOM 745 C CA . GLN A 1 94 ? 3.692 5.934 -2.527 1.00 94.44 94 GLN A CA 1
ATOM 746 C C . GLN A 1 94 ? 4.283 6.367 -3.872 1.00 94.44 94 GLN A C 1
ATOM 748 O O . GLN A 1 94 ? 3.547 6.550 -4.835 1.00 94.44 94 GLN A O 1
ATOM 753 N N . ALA A 1 95 ? 5.613 6.443 -3.978 1.00 94.75 95 ALA A N 1
ATOM 754 C CA . ALA A 1 95 ? 6.271 6.767 -5.243 1.00 94.75 95 ALA A CA 1
ATOM 755 C C . ALA A 1 95 ? 5.951 5.748 -6.356 1.00 94.75 95 ALA A C 1
ATOM 757 O O . ALA A 1 95 ? 5.680 6.137 -7.489 1.00 94.75 95 ALA A O 1
ATOM 758 N N . ALA A 1 96 ? 5.947 4.450 -6.036 1.00 94.31 96 ALA A N 1
ATOM 759 C CA . ALA A 1 96 ? 5.605 3.399 -6.995 1.00 94.31 96 ALA A CA 1
ATOM 760 C C . ALA A 1 96 ? 4.103 3.373 -7.340 1.00 94.31 96 ALA A C 1
ATOM 762 O O . ALA A 1 96 ? 3.743 3.090 -8.480 1.00 94.31 96 ALA A O 1
ATOM 763 N N . VAL A 1 97 ? 3.226 3.694 -6.383 1.00 94.62 97 VAL A N 1
ATOM 764 C CA . VAL A 1 97 ? 1.784 3.852 -6.625 1.00 94.62 97 VAL A CA 1
ATOM 765 C C . VAL A 1 97 ? 1.532 4.988 -7.612 1.00 94.62 97 VAL A C 1
ATOM 767 O O . VAL A 1 97 ? 0.806 4.772 -8.574 1.00 94.62 97 VAL A O 1
ATOM 770 N N . MET A 1 98 ? 2.185 6.144 -7.446 1.00 94.19 98 MET A N 1
ATOM 771 C CA . MET A 1 98 ? 2.066 7.268 -8.387 1.00 94.19 98 MET A CA 1
ATOM 772 C C . MET A 1 98 ? 2.499 6.887 -9.814 1.00 94.19 98 MET A C 1
ATOM 774 O O . MET A 1 98 ? 1.862 7.283 -10.789 1.00 94.19 98 MET A O 1
ATOM 778 N N . GLU A 1 99 ? 3.565 6.092 -9.952 1.00 93.88 99 GLU A N 1
ATOM 779 C CA . GLU A 1 99 ? 4.024 5.574 -11.250 1.00 93.88 99 GLU A CA 1
ATOM 780 C C . GLU A 1 99 ? 2.978 4.638 -11.886 1.00 93.88 99 GLU A C 1
ATOM 782 O O . GLU A 1 99 ? 2.621 4.790 -13.057 1.00 93.88 99 GLU A O 1
ATOM 787 N N . LEU A 1 100 ? 2.425 3.697 -11.112 1.00 92.94 100 LEU A N 1
ATOM 788 C CA . LEU A 1 100 ? 1.378 2.788 -11.590 1.00 92.94 100 LEU A CA 1
ATOM 789 C C . LEU A 1 100 ? 0.072 3.522 -11.918 1.00 92.94 100 LEU A C 1
ATOM 791 O O . LEU A 1 100 ? -0.577 3.188 -12.908 1.00 92.94 100 LEU A O 1
ATOM 795 N N . GLU A 1 101 ? -0.295 4.542 -11.146 1.00 91.81 101 GLU A N 1
ATOM 796 C CA . GLU A 1 101 ? -1.467 5.381 -11.400 1.00 91.81 101 GLU A CA 1
ATOM 797 C C . GLU A 1 101 ? -1.366 6.071 -12.766 1.00 91.81 101 GLU A C 1
ATOM 799 O O . GLU A 1 101 ? -2.312 6.045 -13.557 1.00 91.81 101 GLU A O 1
ATOM 804 N N . GLN A 1 102 ? -0.187 6.597 -13.112 1.00 91.19 102 GLN A N 1
ATOM 805 C CA . GLN A 1 102 ? 0.060 7.166 -14.437 1.00 91.19 102 GLN A CA 1
ATOM 806 C C . GLN A 1 102 ? -0.179 6.134 -15.554 1.00 91.19 102 GLN A C 1
ATOM 808 O O . GLN A 1 102 ? -0.753 6.463 -16.598 1.00 91.19 102 GLN A O 1
ATOM 813 N N . HIS A 1 103 ? 0.212 4.876 -15.341 1.00 90.56 103 HIS A N 1
ATOM 814 C CA . HIS A 1 103 ? -0.045 3.795 -16.292 1.00 90.56 103 HIS A CA 1
ATOM 815 C C . HIS A 1 103 ? -1.525 3.393 -16.373 1.00 90.56 103 HIS A C 1
ATOM 817 O O . HIS A 1 103 ? -2.011 3.111 -17.473 1.00 90.56 103 HIS A O 1
ATOM 823 N N . ILE A 1 104 ? -2.255 3.399 -15.255 1.00 89.25 104 ILE A N 1
ATOM 824 C CA . ILE A 1 104 ? -3.708 3.152 -15.209 1.00 89.25 104 ILE A CA 1
ATOM 825 C C . ILE A 1 104 ? -4.450 4.241 -15.992 1.00 89.25 104 ILE A C 1
ATOM 827 O O . ILE A 1 104 ? -5.270 3.937 -16.863 1.00 89.25 104 ILE A O 1
ATOM 831 N N . ASN A 1 105 ? -4.094 5.504 -15.759 1.00 86.94 105 ASN A N 1
ATOM 832 C CA . ASN A 1 105 ? -4.698 6.653 -16.429 1.00 86.94 105 ASN A CA 1
ATOM 833 C C . ASN A 1 105 ? -4.378 6.666 -17.935 1.00 86.94 105 ASN A C 1
ATOM 835 O O . ASN A 1 105 ? -5.250 6.944 -18.756 1.00 86.94 105 ASN A O 1
ATOM 839 N N . GLY A 1 106 ? -3.152 6.294 -18.321 1.00 83.25 106 GLY A N 1
ATOM 840 C CA . GLY A 1 106 ? -2.711 6.246 -19.721 1.00 83.25 106 GLY A CA 1
ATOM 841 C C . GLY A 1 106 ? -3.205 5.044 -20.539 1.00 83.25 106 GLY A C 1
ATOM 842 O O . GLY A 1 106 ? -3.041 5.038 -21.756 1.00 83.25 106 GLY A O 1
ATOM 843 N N . SER A 1 107 ? -3.796 4.024 -19.909 1.00 77.31 107 SER A N 1
ATOM 844 C CA . SER A 1 107 ? -4.256 2.789 -20.575 1.00 77.31 107 SER A CA 1
ATOM 845 C C . SER A 1 107 ? -5.741 2.799 -20.968 1.00 77.31 107 SER A C 1
ATOM 847 O O . SER A 1 107 ? -6.254 1.789 -21.447 1.00 77.31 107 SER A O 1
ATOM 849 N N . GLY A 1 108 ? -6.435 3.933 -20.808 1.00 70.00 108 GLY A N 1
ATOM 850 C CA . GLY A 1 108 ? -7.845 4.075 -21.195 1.00 70.00 108 GLY A CA 1
ATOM 851 C C . GLY A 1 108 ? -8.834 3.428 -20.217 1.00 70.00 108 GLY A C 1
ATOM 852 O O . GLY A 1 108 ? -9.999 3.242 -20.554 1.00 70.00 108 GLY A O 1
ATOM 853 N N . ASN A 1 109 ? -8.402 3.103 -18.990 1.00 65.88 109 ASN A N 1
ATOM 854 C CA . ASN A 1 109 ? -9.280 2.582 -17.930 1.00 65.88 109 ASN A CA 1
ATOM 855 C C . ASN A 1 109 ? -10.317 3.616 -17.426 1.00 65.88 109 ASN A C 1
ATOM 857 O O . ASN A 1 109 ? -11.271 3.257 -16.728 1.00 65.88 109 ASN A O 1
ATOM 861 N N . LEU A 1 110 ? -10.132 4.897 -17.764 1.00 57.84 110 LEU A N 1
ATOM 862 C CA . LEU A 1 110 ? -10.946 6.016 -17.287 1.00 57.84 110 LEU A CA 1
ATOM 863 C C . LEU A 1 110 ? -12.156 6.344 -18.168 1.00 57.84 110 LEU A C 1
ATOM 865 O O . LEU A 1 110 ? -12.989 7.134 -17.730 1.00 57.84 110 LEU A O 1
ATOM 869 N N . ASP A 1 111 ? -12.282 5.765 -19.368 1.00 56.56 111 ASP A N 1
ATOM 870 C CA . ASP A 1 111 ? -13.409 6.063 -20.257 1.00 56.56 111 ASP A CA 1
ATOM 871 C C . ASP A 1 111 ? -14.744 5.711 -19.562 1.00 56.56 111 ASP A C 1
ATOM 873 O O . ASP A 1 111 ? -15.029 4.528 -19.342 1.00 56.56 111 ASP A O 1
ATOM 877 N N . PRO A 1 112 ? -15.609 6.697 -19.232 1.00 52.56 112 PRO A N 1
ATOM 878 C CA . PRO A 1 112 ? -16.908 6.442 -18.595 1.00 52.56 112 PRO A CA 1
ATOM 879 C C . PRO A 1 112 ? -17.870 5.702 -19.537 1.00 52.56 112 PRO A C 1
ATOM 881 O O . PRO A 1 112 ? -18.832 5.070 -19.105 1.00 52.56 112 PRO A O 1
ATOM 884 N N . SER A 1 113 ? -17.587 5.759 -20.842 1.00 51.22 113 SER A N 1
ATOM 885 C CA . SER A 1 113 ? -18.218 4.969 -21.902 1.00 51.22 113 SER A CA 1
ATOM 886 C C . SER A 1 113 ? -17.815 3.487 -21.870 1.00 51.22 113 SER A C 1
ATOM 888 O O . SER A 1 113 ? -18.431 2.674 -22.555 1.00 51.22 113 SER A O 1
ATOM 890 N N . GLY A 1 114 ? -16.849 3.109 -21.026 1.00 47.12 114 GLY A N 1
ATOM 891 C CA . GLY A 1 114 ? -16.431 1.741 -20.718 1.00 47.12 114 GLY A CA 1
ATOM 892 C C . GLY A 1 114 ? -17.433 0.936 -19.885 1.00 47.12 114 GLY A C 1
ATOM 893 O O . GLY A 1 114 ? -17.074 -0.113 -19.348 1.00 47.12 114 GLY A O 1
ATOM 894 N N . PHE A 1 115 ? -18.697 1.372 -19.802 1.00 44.94 115 PHE A N 1
ATOM 895 C CA . PHE A 1 115 ? -19.827 0.569 -19.321 1.00 44.94 115 PHE A CA 1
ATOM 896 C C . PHE A 1 115 ? -20.188 -0.515 -20.356 1.00 44.94 115 PHE A C 1
ATOM 898 O O . PHE A 1 115 ? -21.289 -0.571 -20.901 1.00 44.94 115 PHE A O 1
ATOM 905 N N . GLY A 1 116 ? -19.206 -1.363 -20.653 1.00 50.69 116 GLY A N 1
ATOM 906 C CA . GLY A 1 116 ? -19.231 -2.354 -21.711 1.00 50.69 116 GLY A CA 1
ATOM 907 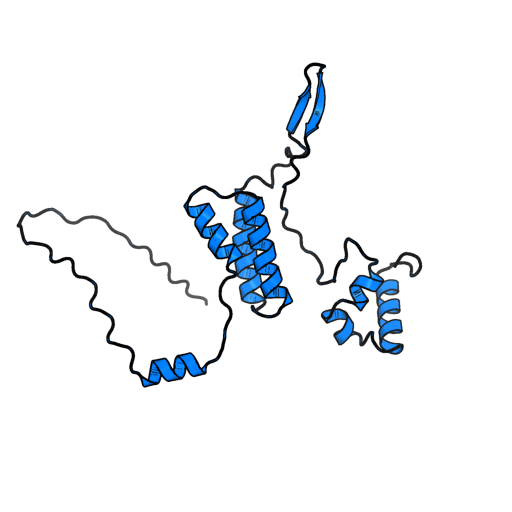C C . GLY A 1 116 ? -19.270 -1.751 -23.113 1.00 50.69 116 GLY A C 1
ATOM 908 O O . GLY A 1 116 ? -19.939 -0.759 -23.389 1.00 50.69 116 GLY A O 1
ATOM 909 N N . SER A 1 117 ? -18.588 -2.399 -24.056 1.00 51.19 117 SER A N 1
ATOM 910 C CA . SER A 1 117 ? -18.966 -2.189 -25.450 1.00 51.19 117 SER A CA 1
ATOM 911 C C . SER A 1 117 ? -20.415 -2.656 -25.566 1.00 51.19 117 SER A C 1
ATOM 913 O O . SER A 1 117 ? -20.725 -3.806 -25.243 1.00 51.19 117 SER A O 1
ATOM 915 N N . VAL A 1 118 ? -21.318 -1.749 -25.931 1.00 55.50 118 VAL A N 1
ATOM 916 C CA . VAL A 1 118 ? -22.689 -2.120 -26.264 1.00 55.50 118 VAL A CA 1
ATOM 917 C C . VAL A 1 118 ? -22.616 -2.879 -27.582 1.00 55.50 118 VAL A C 1
ATOM 919 O O . VAL A 1 118 ? -22.603 -2.290 -28.661 1.00 55.50 118 VAL A O 1
ATOM 922 N N . LEU A 1 119 ? -22.508 -4.201 -27.489 1.00 57.81 119 LEU A N 1
ATOM 923 C CA . LEU A 1 119 ? -22.576 -5.072 -28.644 1.00 57.81 119 LEU A CA 1
ATOM 924 C C . LEU A 1 119 ? -24.039 -5.120 -29.062 1.00 57.81 119 LEU A C 1
ATOM 926 O O . LEU A 1 119 ? -24.905 -5.557 -28.304 1.00 57.81 119 LEU A O 1
ATOM 930 N N . THR A 1 120 ? -24.323 -4.625 -30.260 1.00 67.38 120 THR A N 1
ATOM 931 C CA . THR A 1 120 ? -25.651 -4.781 -30.848 1.00 67.38 120 THR A CA 1
ATOM 932 C C . THR A 1 120 ? -25.656 -6.137 -31.533 1.00 67.38 120 THR A C 1
ATOM 934 O O . THR A 1 120 ? -24.949 -6.338 -32.521 1.00 67.38 120 THR A O 1
ATOM 937 N N . LEU A 1 121 ? -26.377 -7.099 -30.959 1.00 72.19 121 LEU A N 1
ATOM 938 C CA . LEU A 1 121 ? -26.576 -8.396 -31.589 1.00 72.19 121 LEU A CA 1
ATOM 939 C C . LEU A 1 121 ? -27.378 -8.200 -32.889 1.00 72.19 121 LEU A C 1
ATOM 941 O O . LEU A 1 121 ? -28.078 -7.203 -33.055 1.00 72.19 121 LEU A O 1
ATOM 945 N N . LYS A 1 122 ? -27.291 -9.163 -33.805 1.00 73.69 122 LYS A N 1
ATOM 946 C CA . LYS A 1 122 ? -28.003 -9.189 -35.099 1.00 73.69 122 LYS A CA 1
ATOM 947 C C . LYS A 1 122 ? -29.528 -8.975 -34.996 1.00 73.69 122 LYS A C 1
ATOM 949 O O . LYS A 1 122 ? -30.115 -8.477 -35.947 1.00 73.69 122 LYS A O 1
ATOM 954 N N . ASP A 1 123 ? -30.115 -9.213 -33.822 1.00 73.56 123 ASP A N 1
ATOM 955 C CA . ASP A 1 123 ? -31.534 -8.971 -33.513 1.00 73.56 123 ASP A CA 1
ATOM 956 C C . ASP A 1 123 ? -31.813 -7.571 -32.914 1.00 73.56 123 ASP A C 1
ATOM 958 O O . ASP A 1 123 ? -32.874 -7.315 -32.350 1.00 73.56 123 ASP A O 1
ATOM 962 N N . GLY A 1 124 ? -30.849 -6.645 -32.966 1.00 73.44 124 GLY A N 1
ATOM 963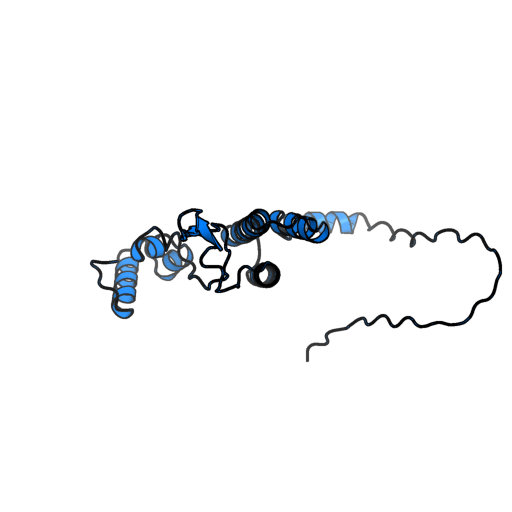 C CA . GLY A 1 124 ? -30.977 -5.283 -32.426 1.00 73.44 124 GLY A CA 1
ATOM 964 C C . GLY A 1 124 ? -30.841 -5.178 -30.900 1.00 73.44 124 GLY A C 1
ATOM 965 O O . GLY A 1 124 ? -30.843 -4.073 -30.352 1.00 73.44 124 GLY A O 1
ATOM 966 N N . THR A 1 125 ? -30.679 -6.299 -30.190 1.00 77.69 125 THR A N 1
ATOM 967 C CA . THR A 1 125 ? -30.486 -6.312 -28.736 1.00 77.69 125 THR A CA 1
ATOM 968 C C . THR A 1 125 ? -29.111 -5.757 -28.371 1.00 77.69 125 THR A C 1
ATOM 970 O O . THR A 1 125 ? -28.073 -6.315 -28.725 1.00 77.69 125 THR A O 1
ATOM 973 N N . LYS A 1 126 ? -29.111 -4.645 -27.637 1.00 68.00 126 LYS A N 1
ATOM 974 C CA . LYS A 1 126 ? -27.919 -3.995 -27.088 1.00 68.00 126 LYS A CA 1
ATOM 975 C C . LYS A 1 126 ? -27.477 -4.728 -25.821 1.00 68.00 126 LYS A C 1
ATOM 977 O O . LYS A 1 126 ? -28.001 -4.468 -24.741 1.00 68.00 126 LYS A O 1
ATOM 982 N N . ILE A 1 127 ? -26.523 -5.645 -25.950 1.00 63.19 127 ILE A N 1
ATOM 983 C CA . ILE A 1 127 ? -25.931 -6.363 -24.819 1.00 63.19 127 ILE A CA 1
ATOM 984 C C . ILE A 1 127 ? -24.677 -5.606 -24.386 1.00 63.19 127 ILE A C 1
ATOM 986 O O . ILE A 1 127 ? -23.792 -5.320 -25.192 1.00 63.19 127 ILE A O 1
ATOM 990 N N . ARG A 1 128 ? -24.583 -5.275 -23.097 1.00 57.94 128 ARG A N 1
ATOM 991 C CA . ARG A 1 128 ? -23.350 -4.738 -22.514 1.00 57.94 128 ARG A CA 1
ATOM 992 C C . ARG A 1 128 ? -22.350 -5.882 -22.390 1.00 57.94 128 ARG A C 1
ATOM 994 O O . ARG A 1 128 ? -22.479 -6.715 -21.497 1.00 57.94 128 ARG A O 1
ATOM 1001 N N . ALA A 1 129 ? -21.358 -5.934 -23.274 1.00 50.72 129 ALA A N 1
ATOM 1002 C CA . ALA A 1 129 ? -20.233 -6.832 -23.071 1.00 50.72 129 ALA A CA 1
ATOM 1003 C C . ALA A 1 129 ? -19.400 -6.294 -21.909 1.00 50.72 129 ALA A C 1
ATOM 1005 O O . ALA A 1 129 ? -18.759 -5.252 -22.044 1.00 50.72 129 ALA A O 1
ATOM 1006 N N . SER A 1 130 ? -19.429 -6.986 -20.768 1.00 55.03 130 SER A N 1
ATOM 1007 C CA . SER A 1 130 ? -18.532 -6.706 -19.647 1.00 55.03 130 SER A CA 1
ATOM 1008 C C . SER A 1 130 ? -17.097 -6.875 -20.142 1.00 55.03 130 SER A C 1
ATOM 1010 O O . SER A 1 130 ? -16.612 -7.992 -20.293 1.00 55.03 130 SER A O 1
ATOM 1012 N N . LYS A 1 131 ? -16.403 -5.777 -20.454 1.00 56.16 131 LYS A N 1
ATOM 1013 C CA . LYS A 1 131 ? -14.942 -5.819 -20.535 1.00 56.16 131 LYS A CA 1
ATOM 1014 C C . LYS A 1 131 ? -14.452 -5.891 -19.092 1.00 56.16 131 LYS A C 1
ATOM 1016 O O . LYS A 1 131 ? -14.284 -4.878 -18.428 1.00 56.16 131 LYS A O 1
ATOM 1021 N N . THR A 1 132 ? -14.292 -7.122 -18.618 1.00 56.06 132 THR A N 1
ATOM 1022 C CA . THR A 1 132 ? -14.039 -7.541 -17.226 1.00 56.06 132 THR A CA 1
ATOM 1023 C C . THR A 1 132 ? -12.645 -7.180 -16.695 1.00 56.06 132 THR A C 1
ATOM 1025 O O . THR A 1 132 ? -12.185 -7.734 -15.710 1.00 56.06 132 THR A O 1
ATOM 1028 N N . SER A 1 133 ? -11.936 -6.240 -17.308 1.00 68.44 133 SER A N 1
ATOM 1029 C CA . SER A 1 133 ? -10.596 -5.867 -16.863 1.00 68.44 133 SER A CA 1
ATOM 1030 C C . SER A 1 133 ? -10.496 -4.358 -16.887 1.00 68.44 133 SER A C 1
ATOM 1032 O O . SER A 1 133 ? -10.000 -3.782 -17.851 1.00 68.44 133 SER A O 1
ATOM 1034 N N . ARG A 1 134 ? -11.060 -3.718 -15.861 1.00 77.88 134 ARG A N 1
ATOM 1035 C CA . ARG A 1 134 ? -10.871 -2.294 -15.595 1.00 77.88 134 ARG A CA 1
ATOM 1036 C C . ARG A 1 134 ? -10.195 -2.171 -14.246 1.00 77.88 134 ARG A C 1
ATOM 1038 O O . ARG A 1 134 ? -10.692 -2.720 -13.267 1.00 77.88 134 ARG A O 1
ATOM 1045 N N . ILE A 1 135 ? -9.076 -1.466 -14.219 1.00 85.94 135 ILE A N 1
ATOM 1046 C CA . ILE A 1 135 ? -8.368 -1.145 -12.983 1.00 85.94 135 ILE A CA 1
ATOM 1047 C C . ILE A 1 135 ? -8.668 0.315 -12.672 1.00 85.94 135 ILE A C 1
ATOM 1049 O O . ILE A 1 135 ? -8.512 1.175 -13.537 1.00 85.94 135 ILE A O 1
ATOM 1053 N N . ALA A 1 136 ? -9.124 0.581 -11.453 1.00 84.94 136 ALA A N 1
ATOM 1054 C CA . ALA A 1 136 ? -9.316 1.925 -10.932 1.00 84.94 136 ALA A CA 1
ATOM 1055 C C . ALA A 1 136 ? -8.454 2.098 -9.681 1.00 84.94 136 ALA A C 1
ATOM 1057 O O . ALA A 1 136 ? -8.260 1.149 -8.922 1.00 84.94 136 ALA A O 1
ATOM 1058 N N . TYR A 1 137 ? -7.932 3.307 -9.500 1.00 85.00 137 TYR A N 1
ATOM 1059 C CA . TYR A 1 137 ? -7.266 3.709 -8.270 1.00 85.00 137 TYR A CA 1
ATOM 1060 C C . TYR A 1 137 ? -8.324 4.221 -7.284 1.00 85.00 137 TYR A C 1
ATOM 1062 O O . TYR A 1 137 ? -9.123 5.089 -7.638 1.00 85.00 137 TYR A O 1
ATOM 1070 N N . GLU A 1 138 ? -8.344 3.668 -6.073 1.00 86.94 138 GLU A N 1
ATOM 1071 C CA . GLU A 1 138 ? -9.262 4.042 -4.994 1.00 86.94 138 GLU A CA 1
ATOM 1072 C C . GLU A 1 138 ? -8.495 4.116 -3.669 1.00 86.94 138 GLU A C 1
ATOM 1074 O O . GLU A 1 138 ? -7.615 3.293 -3.403 1.00 86.94 138 GLU A O 1
ATOM 1079 N N . ASP A 1 139 ? -8.853 5.082 -2.820 1.00 87.69 139 ASP A N 1
ATOM 1080 C CA . ASP A 1 139 ? -8.315 5.180 -1.465 1.00 87.69 139 ASP A CA 1
ATOM 1081 C C . ASP A 1 139 ? -9.080 4.222 -0.537 1.00 87.69 139 ASP A C 1
ATOM 1083 O O . ASP A 1 139 ? -10.218 4.483 -0.143 1.00 87.69 139 ASP A O 1
ATOM 1087 N N . GLU A 1 140 ? -8.448 3.103 -0.174 1.00 86.56 140 GLU A N 1
ATOM 1088 C CA . GLU A 1 140 ? -9.038 2.081 0.699 1.00 86.56 140 GLU A CA 1
ATOM 1089 C C . GLU A 1 140 ? -8.362 2.070 2.089 1.00 86.56 140 GLU A C 1
ATOM 1091 O O . GLU A 1 140 ? -7.132 2.186 2.193 1.00 86.56 140 GLU A O 1
ATOM 1096 N N . PRO A 1 141 ? -9.124 1.945 3.198 1.00 86.81 141 PRO A N 1
ATOM 1097 C CA . PRO A 1 141 ? -8.533 1.830 4.526 1.00 86.81 141 PRO A CA 1
ATOM 1098 C C . PRO A 1 141 ? -7.723 0.533 4.671 1.00 86.81 141 PRO A C 1
ATOM 1100 O O . PRO A 1 141 ? -8.031 -0.496 4.079 1.00 86.81 141 PRO A O 1
ATOM 1103 N N . ARG A 1 142 ? -6.705 0.554 5.542 1.00 86.19 142 ARG A N 1
ATOM 1104 C CA . ARG A 1 142 ? -5.831 -0.602 5.831 1.00 86.19 142 ARG A CA 1
ATOM 1105 C C . ARG A 1 142 ? -6.495 -1.640 6.737 1.00 86.19 142 ARG A C 1
ATOM 1107 O O . ARG A 1 142 ? -6.058 -1.886 7.867 1.00 86.19 142 ARG A O 1
ATOM 1114 N N . LEU A 1 143 ? -7.572 -2.225 6.242 1.00 90.94 143 LEU A N 1
ATOM 1115 C CA . LEU A 1 143 ? -8.293 -3.318 6.874 1.00 90.94 143 LEU A CA 1
ATOM 1116 C C . LEU A 1 143 ? -8.139 -4.579 6.026 1.00 90.94 143 LEU A C 1
ATOM 1118 O O . LEU A 1 143 ? -8.078 -4.515 4.801 1.00 90.94 143 LEU A O 1
ATOM 1122 N N . MET A 1 144 ? -8.041 -5.728 6.689 1.00 90.06 144 MET A N 1
ATOM 1123 C CA . MET A 1 144 ? -7.935 -7.005 5.993 1.00 90.06 144 MET A CA 1
ATOM 1124 C C . MET A 1 144 ? -9.312 -7.406 5.468 1.00 90.06 144 MET A C 1
ATOM 1126 O O . MET A 1 144 ? -10.237 -7.506 6.261 1.00 90.06 144 MET A O 1
ATOM 1130 N N . LEU A 1 145 ? -9.419 -7.671 4.161 1.00 89.69 145 LEU A N 1
ATOM 1131 C CA . LEU A 1 145 ? -10.598 -8.276 3.518 1.00 89.69 145 LEU A CA 1
ATOM 1132 C C . LEU A 1 145 ? -11.930 -7.520 3.706 1.00 89.69 145 LEU A C 1
ATOM 1134 O O . LEU A 1 145 ? -12.992 -8.135 3.692 1.00 89.69 145 LEU A O 1
ATOM 1138 N N . LEU A 1 146 ? -11.894 -6.186 3.789 1.00 90.00 146 LEU A N 1
ATOM 1139 C CA . LEU A 1 146 ? -13.075 -5.354 4.064 1.00 90.00 146 LEU A CA 1
ATOM 1140 C C . LEU A 1 146 ? -14.271 -5.586 3.119 1.00 90.00 146 LEU A C 1
ATOM 1142 O O . LEU A 1 146 ? -15.413 -5.414 3.527 1.00 90.00 146 LEU A O 1
ATOM 1146 N N . ARG A 1 147 ? -14.025 -5.951 1.857 1.00 90.06 147 ARG A N 1
ATOM 1147 C CA . ARG A 1 147 ? -15.090 -6.165 0.861 1.00 90.06 147 ARG A CA 1
ATOM 1148 C C . ARG A 1 147 ? -15.807 -7.510 1.000 1.00 90.06 147 ARG A C 1
ATOM 1150 O O . ARG A 1 147 ? -16.927 -7.640 0.523 1.00 90.06 147 ARG A O 1
ATOM 1157 N N . GLU A 1 148 ? -15.164 -8.489 1.628 1.00 89.62 148 GLU A N 1
ATOM 1158 C CA . GLU A 1 148 ? -15.670 -9.864 1.735 1.00 89.62 148 GLU A CA 1
ATOM 1159 C C . GLU A 1 148 ? -16.172 -10.186 3.142 1.00 89.62 148 GLU A C 1
ATOM 1161 O O . GLU A 1 148 ? -16.949 -11.119 3.337 1.00 89.62 148 GLU A O 1
ATOM 1166 N N . TRP A 1 149 ? -15.675 -9.462 4.143 1.00 92.38 149 TRP A N 1
ATOM 1167 C CA . TRP A 1 149 ? -15.941 -9.717 5.551 1.00 92.38 149 TRP A CA 1
ATOM 1168 C C . TRP A 1 149 ? -16.734 -8.581 6.183 1.00 92.38 149 TRP A C 1
ATOM 1170 O O . TRP A 1 149 ? -16.835 -7.474 5.654 1.00 92.38 149 TRP A O 1
ATOM 1180 N N . SER A 1 150 ? -17.268 -8.862 7.368 1.00 90.75 150 SER A N 1
ATOM 1181 C CA . SER A 1 150 ? -17.860 -7.844 8.221 1.00 90.75 150 SER A CA 1
ATOM 1182 C C . SER A 1 150 ? -16.809 -6.781 8.591 1.00 90.75 150 SER A C 1
ATOM 1184 O O . SER A 1 150 ? -15.602 -7.063 8.685 1.00 90.75 150 SER A O 1
ATOM 1186 N N . LEU A 1 151 ? -17.242 -5.530 8.788 1.00 90.75 151 LEU A N 1
ATOM 1187 C CA . LEU A 1 151 ? -16.332 -4.449 9.181 1.00 90.75 151 LEU A CA 1
ATOM 1188 C C . LEU A 1 151 ? -15.668 -4.774 10.525 1.00 90.75 151 LEU A C 1
ATOM 1190 O O . LEU A 1 151 ? -14.479 -4.501 10.709 1.00 90.75 151 LEU A O 1
ATOM 1194 N N . PHE A 1 152 ? -16.417 -5.375 11.454 1.00 91.75 152 PHE A N 1
ATOM 1195 C CA . PHE A 1 152 ? -15.903 -5.748 12.763 1.00 91.75 152 PHE A CA 1
ATOM 1196 C C . PHE A 1 152 ? -14.768 -6.771 12.663 1.00 91.75 152 PHE A C 1
ATOM 1198 O O . PHE A 1 152 ? -13.692 -6.536 13.223 1.00 91.75 152 PHE A O 1
ATOM 1205 N N . ASP A 1 153 ? -14.962 -7.852 11.904 1.00 92.06 153 ASP A N 1
ATOM 1206 C CA . ASP A 1 153 ? -13.950 -8.903 11.737 1.00 92.06 153 ASP A CA 1
ATOM 1207 C C . ASP A 1 153 ? -12.711 -8.368 11.012 1.00 92.06 153 ASP A C 1
ATOM 1209 O O . ASP A 1 153 ? -11.574 -8.604 11.432 1.00 92.06 153 ASP A O 1
ATOM 1213 N N . SER A 1 154 ? -12.919 -7.537 9.988 1.00 93.00 154 SER A N 1
ATOM 1214 C CA . SER A 1 154 ? -11.838 -6.874 9.248 1.00 93.00 154 SER A CA 1
ATOM 1215 C C . SER A 1 154 ? -10.974 -5.984 10.155 1.00 93.00 154 SER A C 1
ATOM 1217 O O . SER A 1 154 ? -9.743 -5.942 10.032 1.00 93.00 154 SER A O 1
ATOM 1219 N N . MET A 1 155 ? -11.601 -5.278 11.105 1.00 92.44 155 MET A N 1
ATOM 1220 C CA . MET A 1 155 ? -10.909 -4.461 12.108 1.00 92.44 155 MET A CA 1
ATOM 1221 C C . MET A 1 155 ? -10.196 -5.299 13.170 1.00 92.44 155 MET A C 1
ATOM 1223 O O . MET A 1 155 ? -9.118 -4.907 13.618 1.00 92.44 155 MET A O 1
ATOM 1227 N N . LEU A 1 156 ? -10.752 -6.444 13.567 1.00 91.44 156 LEU A N 1
ATOM 1228 C CA . LEU A 1 156 ? -10.098 -7.358 14.505 1.00 91.44 156 LEU A CA 1
ATOM 1229 C C . LEU A 1 156 ? -8.842 -7.998 13.911 1.00 91.44 156 LEU A C 1
ATOM 1231 O O . LEU A 1 156 ? -7.835 -8.115 14.611 1.00 91.44 156 LEU A O 1
ATOM 1235 N N . CYS A 1 157 ? -8.891 -8.372 12.632 1.00 90.94 157 CYS A N 1
ATOM 1236 C CA . CYS A 1 157 ? -7.782 -9.008 11.923 1.00 90.94 157 CYS A CA 1
ATOM 1237 C C . CYS A 1 157 ? -6.735 -8.015 11.393 1.00 90.94 157 CYS A C 1
ATOM 1239 O O . CYS A 1 157 ? -5.638 -8.426 11.014 1.00 90.94 157 CYS A O 1
ATOM 1241 N N . SER A 1 158 ? -7.027 -6.711 11.375 1.00 92.81 158 SER A N 1
ATOM 1242 C CA . SER A 1 158 ? -6.044 -5.696 10.985 1.00 92.81 158 SER A CA 1
ATOM 1243 C C . SER A 1 158 ? -4.944 -5.564 12.044 1.00 92.81 158 SER A C 1
ATOM 1245 O O . SER A 1 158 ? -5.202 -5.182 13.188 1.00 92.81 158 SER A O 1
ATOM 1247 N N . SER A 1 159 ? -3.688 -5.804 11.651 1.00 90.38 159 SER A N 1
ATOM 1248 C CA . SER A 1 159 ? -2.513 -5.680 12.530 1.00 90.38 159 SER A CA 1
ATOM 1249 C C . SER A 1 159 ? -2.389 -4.284 13.156 1.00 90.38 159 SER A C 1
ATOM 1251 O O . SER A 1 159 ? -2.009 -4.138 14.323 1.00 90.38 159 SER A O 1
ATOM 1253 N N . TYR A 1 160 ? -2.774 -3.244 12.412 1.00 91.12 160 TYR A N 1
ATOM 1254 C CA . TYR A 1 160 ? -2.74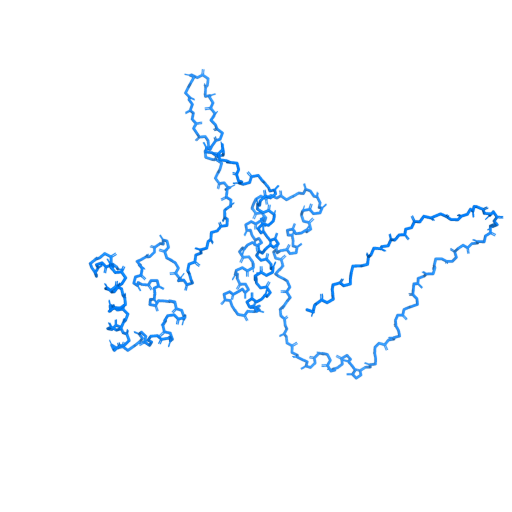8 -1.865 12.885 1.00 91.12 160 TYR A CA 1
ATOM 1255 C C . TYR A 1 160 ? -3.789 -1.613 13.984 1.00 91.12 160 TYR A C 1
ATOM 1257 O O . TYR A 1 160 ? -3.458 -1.116 15.061 1.00 91.12 160 TYR A O 1
ATOM 1265 N N . VAL A 1 161 ? -5.049 -1.977 13.743 1.00 92.81 161 VAL A N 1
ATOM 1266 C CA . VAL A 1 161 ? -6.138 -1.741 14.705 1.00 92.81 161 VAL A CA 1
ATOM 1267 C C . VAL A 1 161 ? -5.959 -2.615 15.944 1.00 92.81 161 VAL A C 1
ATOM 1269 O O . VAL A 1 161 ? -6.078 -2.119 17.070 1.00 92.81 161 VAL A O 1
ATOM 1272 N N . ALA A 1 162 ? -5.602 -3.886 15.743 1.00 92.50 162 ALA A N 1
ATOM 1273 C CA . ALA A 1 162 ? -5.423 -4.847 16.819 1.00 92.50 162 ALA A CA 1
ATOM 1274 C C . ALA A 1 162 ? -4.381 -4.375 17.838 1.00 92.50 162 ALA A C 1
ATOM 1276 O O . ALA A 1 162 ? -4.652 -4.359 19.041 1.00 92.50 162 ALA A O 1
ATOM 1277 N N . THR A 1 163 ? -3.223 -3.901 17.368 1.00 92.50 163 THR A N 1
ATOM 1278 C CA . THR A 1 163 ? -2.135 -3.405 18.228 1.00 92.50 163 THR A CA 1
ATOM 1279 C C . THR A 1 163 ? -2.462 -2.082 18.916 1.00 92.50 163 THR A C 1
ATOM 1281 O O . THR A 1 163 ? -2.136 -1.910 20.093 1.00 92.50 163 THR A O 1
ATOM 1284 N N . LYS A 1 164 ? -3.145 -1.155 18.231 1.00 93.56 164 LYS A N 1
ATOM 1285 C CA . LYS A 1 164 ? -3.498 0.159 18.795 1.00 93.56 164 LYS A CA 1
ATOM 1286 C C . LYS A 1 164 ? -4.601 0.082 19.848 1.00 93.56 164 LYS A C 1
ATOM 1288 O O . LYS A 1 164 ? -4.508 0.756 20.874 1.00 93.56 164 LYS A O 1
ATOM 1293 N N . LEU A 1 165 ? -5.628 -0.734 19.619 1.00 94.06 165 LEU A N 1
ATOM 1294 C CA . LEU A 1 165 ? -6.772 -0.860 20.529 1.00 94.06 165 LEU A CA 1
ATOM 1295 C C . LEU A 1 165 ? -6.637 -2.018 21.524 1.00 94.06 165 LEU A C 1
ATOM 1297 O O . LEU A 1 165 ? -7.402 -2.065 22.487 1.00 94.06 165 LEU A O 1
ATOM 1301 N N . LYS A 1 166 ? -5.647 -2.901 21.346 1.00 94.56 166 LYS A N 1
ATOM 1302 C CA . LYS A 1 166 ? -5.433 -4.114 22.150 1.00 94.56 166 LYS A CA 1
ATOM 1303 C C . LYS A 1 166 ? -6.638 -5.054 22.109 1.00 94.56 166 LYS A C 1
ATOM 1305 O O . LYS A 1 166 ? -7.162 -5.452 23.153 1.00 94.56 166 LYS A O 1
ATOM 1310 N N . THR A 1 167 ? -7.098 -5.376 20.902 1.00 93.62 167 THR A N 1
ATOM 1311 C CA . THR A 1 167 ? -8.340 -6.138 20.651 1.00 93.62 167 THR A CA 1
ATOM 1312 C C . THR A 1 167 ? -8.318 -7.568 21.191 1.00 93.62 167 THR A C 1
ATOM 1314 O O . THR A 1 167 ? -9.379 -8.141 21.397 1.00 93.62 167 THR A O 1
ATOM 1317 N N . TRP A 1 168 ? -7.140 -8.111 21.516 1.00 93.12 168 TRP A N 1
ATOM 1318 C CA . TRP A 1 168 ? -6.990 -9.385 22.233 1.00 93.12 168 TRP A CA 1
ATOM 1319 C C . TRP A 1 168 ? -7.448 -9.333 23.700 1.00 93.12 168 TRP A C 1
ATOM 1321 O O . TRP A 1 168 ? -7.453 -10.353 24.381 1.00 93.12 168 TRP A O 1
ATOM 1331 N N . SER A 1 169 ? -7.778 -8.148 24.219 1.00 95.31 169 SER A N 1
ATOM 1332 C CA . SER A 1 169 ? -8.310 -7.959 25.568 1.00 95.31 169 SER A CA 1
ATOM 1333 C C . SER A 1 169 ? -9.771 -7.519 25.525 1.00 95.31 169 SER A C 1
ATOM 1335 O O . SER A 1 169 ? -10.156 -6.722 24.666 1.00 95.31 169 SER A O 1
ATOM 1337 N N . ASP A 1 170 ? -10.563 -7.924 26.520 1.00 95.31 170 ASP A N 1
ATOM 1338 C CA . ASP A 1 170 ? -11.974 -7.521 26.628 1.00 95.31 170 ASP A CA 1
ATOM 1339 C C . ASP A 1 170 ? -12.148 -5.999 26.685 1.00 95.31 170 ASP A C 1
ATOM 1341 O O . ASP A 1 170 ? -13.103 -5.438 26.145 1.00 95.31 170 ASP A O 1
ATOM 1345 N N . ASN A 1 171 ? -11.207 -5.300 27.327 1.00 95.69 171 ASN A N 1
ATOM 1346 C CA . ASN A 1 171 ? -11.223 -3.841 27.385 1.00 95.69 171 ASN A CA 1
ATOM 1347 C C . ASN A 1 171 ? -10.970 -3.217 26.003 1.00 95.69 171 ASN A C 1
ATOM 1349 O O . ASN A 1 171 ? -11.606 -2.227 25.645 1.00 95.69 171 ASN A O 1
ATOM 1353 N N . GLY A 1 172 ? -10.067 -3.799 25.211 1.00 95.00 172 GLY A N 1
ATOM 1354 C CA . GLY A 1 172 ? -9.843 -3.379 23.828 1.00 95.00 172 GLY A CA 1
ATOM 1355 C C . GLY A 1 172 ? -11.052 -3.645 22.939 1.00 95.00 172 GLY A C 1
ATOM 1356 O O . GLY A 1 172 ? -11.450 -2.772 22.169 1.00 95.00 172 GLY A O 1
ATOM 1357 N N . LEU A 1 173 ? -11.710 -4.792 23.118 1.00 93.75 173 LEU A N 1
ATOM 1358 C CA . LEU A 1 173 ? -12.931 -5.138 22.391 1.00 93.75 173 LEU A CA 1
ATOM 1359 C C . LEU A 1 173 ? -14.082 -4.167 22.695 1.00 93.75 173 LEU A C 1
ATOM 1361 O O . LEU A 1 173 ? -14.769 -3.707 21.783 1.00 93.75 173 LEU A O 1
ATOM 1365 N N . LYS A 1 174 ? -14.264 -3.785 23.967 1.00 94.50 174 LYS A N 1
ATOM 1366 C CA . LYS A 1 174 ? -15.239 -2.754 24.372 1.00 94.50 174 LYS A CA 1
ATOM 1367 C C . LYS A 1 174 ? -14.934 -1.399 23.731 1.00 94.50 174 LYS A C 1
ATOM 1369 O O . LYS A 1 174 ? -15.855 -0.723 23.282 1.00 94.50 174 LYS A O 1
ATOM 1374 N N . LYS A 1 175 ? -13.656 -1.013 23.643 1.00 94.94 175 LYS A N 1
ATOM 1375 C CA . LYS A 1 175 ? -13.233 0.229 22.970 1.00 94.94 175 LYS A CA 1
ATOM 1376 C C . LYS A 1 175 ? -13.508 0.198 21.469 1.00 94.94 175 LYS A C 1
ATOM 1378 O O . LYS A 1 175 ? -13.958 1.206 20.935 1.00 94.94 175 LYS A O 1
ATOM 1383 N N . LEU A 1 176 ? -13.278 -0.937 20.807 1.00 93.56 176 LEU A N 1
ATOM 1384 C CA . LEU A 1 176 ? -13.593 -1.109 19.387 1.00 93.56 176 LEU A CA 1
ATOM 1385 C C . LEU A 1 176 ? -15.103 -0.987 19.132 1.00 93.56 176 LEU A C 1
ATOM 1387 O O . LEU A 1 176 ? -15.517 -0.213 18.275 1.00 93.56 176 LEU A O 1
ATOM 1391 N N . LYS A 1 177 ? -15.930 -1.667 19.936 1.00 92.19 177 LYS A N 1
ATOM 1392 C CA . LYS A 1 177 ? -17.398 -1.551 19.865 1.00 92.19 177 LYS A CA 1
ATOM 1393 C C . LYS A 1 177 ? -17.877 -0.119 20.116 1.00 92.19 177 LYS A C 1
ATOM 1395 O O . LYS A 1 177 ? -18.744 0.373 19.403 1.00 92.19 177 LYS A O 1
ATOM 1400 N N . LEU A 1 178 ? -17.282 0.573 21.090 1.00 93.88 178 LEU A N 1
ATOM 140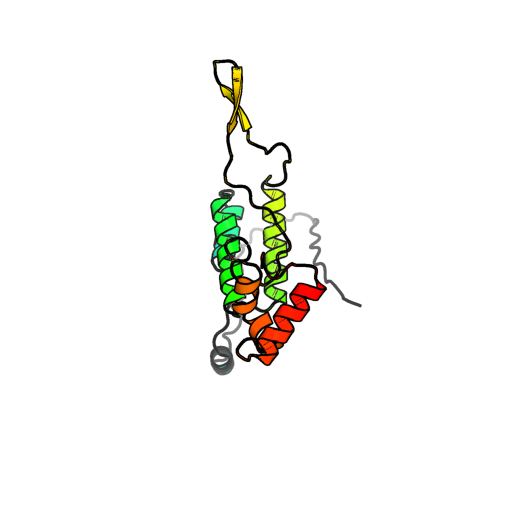1 C CA . LEU A 1 178 ? -17.576 1.983 21.357 1.00 93.88 178 LEU A CA 1
ATOM 1402 C C . LEU A 1 178 ? -17.194 2.885 20.173 1.00 93.88 178 LEU A C 1
ATOM 1404 O O . LEU A 1 178 ? -17.901 3.847 19.885 1.00 93.88 178 LEU A O 1
ATOM 1408 N N . LEU A 1 179 ? -16.085 2.593 19.492 1.00 92.94 179 LEU A N 1
ATOM 1409 C CA . LEU A 1 179 ? -15.653 3.328 18.305 1.00 92.94 179 LEU A CA 1
ATOM 1410 C C . LEU A 1 179 ? -16.631 3.128 17.139 1.00 92.94 179 LEU A C 1
ATOM 1412 O O . LEU A 1 179 ? -17.037 4.116 16.536 1.00 92.94 179 LEU A O 1
ATOM 1416 N N . LEU A 1 180 ? -17.078 1.896 16.883 1.00 91.88 180 LEU A N 1
ATOM 1417 C CA . LEU A 1 180 ? -18.105 1.607 15.872 1.00 91.88 180 LEU A CA 1
ATOM 1418 C C . LEU A 1 180 ? -19.428 2.317 16.182 1.00 91.88 180 LEU A C 1
ATOM 1420 O O . LEU A 1 180 ? -19.983 2.984 15.310 1.00 91.88 180 LEU A O 1
ATOM 1424 N N . ALA A 1 181 ? -19.861 2.288 17.447 1.00 92.50 181 ALA A N 1
ATOM 1425 C CA . ALA A 1 181 ? -21.050 3.013 17.891 1.00 92.50 181 ALA A CA 1
ATOM 1426 C C . ALA A 1 181 ? -20.923 4.534 17.678 1.00 92.50 181 ALA A C 1
ATOM 1428 O O . ALA A 1 181 ? -21.886 5.185 17.284 1.00 92.50 181 ALA A O 1
ATOM 1429 N N . ARG A 1 182 ? -19.731 5.112 17.888 1.00 92.75 182 ARG A N 1
ATOM 1430 C CA . ARG A 1 182 ? -19.464 6.539 17.622 1.00 92.75 182 ARG A CA 1
ATOM 1431 C C . ARG A 1 182 ? -19.443 6.888 16.137 1.00 92.75 182 ARG A C 1
ATOM 1433 O O . ARG A 1 182 ? -19.770 8.017 15.796 1.00 92.75 182 ARG A O 1
ATOM 1440 N N . MET A 1 183 ? -19.055 5.950 15.278 1.00 92.00 183 MET A N 1
ATOM 1441 C CA . MET A 1 183 ? -19.124 6.119 13.823 1.00 92.00 183 MET A CA 1
ATOM 1442 C C . MET A 1 183 ? -20.553 5.961 13.278 1.00 92.00 183 MET A C 1
ATOM 1444 O O . MET A 1 183 ? -20.795 6.309 12.129 1.00 92.00 183 MET A O 1
ATOM 1448 N N . GLY A 1 184 ? -21.497 5.487 14.100 1.00 90.62 184 GLY A N 1
ATOM 1449 C CA . GLY A 1 184 ? -22.906 5.338 13.732 1.00 90.62 184 GLY A CA 1
ATOM 1450 C C . GLY A 1 184 ? -23.267 3.978 13.135 1.00 90.62 184 GLY A C 1
ATOM 1451 O O . GLY A 1 184 ? -24.363 3.836 12.601 1.00 90.62 184 GLY A O 1
ATOM 1452 N N . PHE A 1 185 ? -22.387 2.977 13.234 1.00 85.75 185 PHE A N 1
ATOM 1453 C CA . PHE A 1 185 ? -22.704 1.625 12.781 1.00 85.75 185 PHE A CA 1
ATOM 1454 C C . PHE A 1 185 ? -23.445 0.841 13.879 1.00 85.75 185 PHE A C 1
ATOM 1456 O O . PHE A 1 185 ? -22.958 0.774 15.017 1.00 85.75 185 PHE A O 1
ATOM 1463 N N . PRO A 1 186 ? -24.615 0.248 13.581 1.00 81.19 186 PRO A N 1
ATOM 1464 C CA . PRO A 1 186 ? -25.321 -0.596 14.535 1.00 81.19 186 PRO A CA 1
ATOM 1465 C C . PRO A 1 186 ? -24.541 -1.897 14.761 1.00 81.19 186 PRO A C 1
ATOM 1467 O O . PRO A 1 186 ? -24.103 -2.540 13.813 1.00 81.19 186 PRO A O 1
ATOM 1470 N N . LEU A 1 187 ? -24.408 -2.326 16.022 1.00 71.19 187 LEU A N 1
ATOM 1471 C CA . LEU A 1 187 ? -23.675 -3.555 16.375 1.00 71.19 187 LEU A CA 1
ATOM 1472 C C . LEU A 1 187 ? -24.275 -4.835 15.767 1.00 71.19 187 LEU A C 1
ATOM 1474 O O . LEU A 1 187 ? -23.608 -5.861 15.786 1.00 71.19 187 LEU A O 1
ATOM 1478 N N . ALA A 1 188 ? -25.526 -4.792 15.306 1.00 74.25 188 ALA A N 1
ATOM 1479 C CA . ALA A 1 188 ? -26.202 -5.928 14.686 1.00 74.25 188 ALA A CA 1
ATOM 1480 C C . ALA A 1 188 ? -25.756 -6.173 13.234 1.00 74.25 188 ALA A C 1
ATOM 1482 O O . ALA A 1 188 ? -25.824 -7.312 12.782 1.00 74.25 188 ALA A O 1
ATOM 1483 N N . ASP A 1 189 ? -25.280 -5.128 12.547 1.00 66.69 189 ASP A N 1
ATOM 1484 C CA . ASP A 1 189 ? -24.891 -5.174 11.129 1.00 66.69 189 ASP A CA 1
ATOM 1485 C C . ASP A 1 189 ? -23.360 -5.101 10.939 1.00 66.69 189 ASP A C 1
ATOM 1487 O O . ASP A 1 189 ? -22.877 -5.007 9.810 1.00 66.69 189 ASP A O 1
ATOM 1491 N N . CYS A 1 190 ? -22.602 -5.085 12.044 1.00 59.81 190 CYS A N 1
ATOM 1492 C CA . CYS A 1 190 ? -21.137 -5.032 12.064 1.00 59.81 190 CYS A CA 1
ATOM 1493 C C . CYS A 1 190 ? -20.514 -6.412 12.174 1.00 59.81 190 CYS A C 1
ATOM 1495 O O . CYS A 1 190 ? -19.403 -6.518 11.614 1.00 59.81 190 CYS A O 1
#

Organism: Panicum miliaceum (NCBI:txid4540)